Protein AF-A0A9P1FG32-F1 (afdb_monomer)

Mean predicted aligned error: 15.2 Å

InterPro domains:
  IPR036034 PDZ superfamily [SSF50156] (204-280)

Structure (mmCIF, N/CA/C/O backbone):
data_AF-A0A9P1FG32-F1
#
_entry.id   AF-A0A9P1FG32-F1
#
loop_
_atom_site.group_PDB
_atom_site.id
_atom_site.type_symbol
_atom_site.label_atom_id
_atom_site.label_alt_id
_atom_site.label_comp_id
_atom_site.label_asym_id
_atom_site.label_entity_id
_atom_site.label_seq_id
_atom_site.pdbx_PDB_ins_code
_atom_site.Cartn_x
_atom_site.Cartn_y
_atom_site.Cartn_z
_atom_site.occupancy
_atom_site.B_iso_or_equiv
_atom_site.auth_seq_id
_atom_site.auth_comp_id
_atom_site.auth_asym_id
_atom_site.auth_atom_id
_atom_site.pdbx_PDB_model_num
ATOM 1 N N . MET A 1 1 ? 32.277 14.004 23.411 1.00 94.31 1 MET A N 1
ATOM 2 C CA . MET A 1 1 ? 32.819 12.675 23.801 1.00 94.31 1 MET A CA 1
ATOM 3 C C . MET A 1 1 ? 32.500 12.204 25.222 1.00 94.31 1 MET A C 1
ATOM 5 O O . MET A 1 1 ? 31.904 11.147 25.342 1.00 94.31 1 MET A O 1
ATOM 9 N N . ALA A 1 2 ? 32.803 12.939 26.303 1.00 96.44 2 ALA A N 1
ATOM 10 C CA . ALA A 1 2 ? 32.542 12.445 27.675 1.00 96.44 2 ALA A CA 1
ATOM 11 C C . ALA A 1 2 ? 31.076 12.024 27.936 1.00 96.44 2 ALA A C 1
ATOM 13 O O . ALA A 1 2 ? 30.822 11.029 28.610 1.00 96.44 2 ALA A O 1
ATOM 14 N N . GLN A 1 3 ? 30.117 12.753 27.354 1.00 95.69 3 GLN A N 1
ATOM 15 C CA . GLN A 1 3 ? 28.694 12.410 27.406 1.00 95.69 3 GLN A CA 1
ATOM 16 C C . GLN A 1 3 ? 28.373 11.086 26.693 1.00 95.69 3 GLN A C 1
ATOM 18 O O . GLN A 1 3 ? 27.573 10.312 27.210 1.00 95.69 3 GLN A O 1
ATOM 23 N N . LEU A 1 4 ? 29.025 10.796 25.559 1.00 96.69 4 LEU A N 1
ATOM 24 C CA . LEU A 1 4 ? 28.872 9.526 24.843 1.00 96.69 4 LEU A CA 1
ATOM 25 C C . LEU A 1 4 ? 29.312 8.356 25.716 1.00 96.69 4 LEU A C 1
ATOM 27 O O . LEU A 1 4 ? 28.571 7.393 25.869 1.00 96.69 4 LEU A O 1
ATOM 31 N N . TYR A 1 5 ? 30.486 8.456 26.336 1.00 97.50 5 TYR A N 1
ATOM 32 C CA . TYR A 1 5 ? 31.033 7.361 27.139 1.00 97.50 5 TYR A CA 1
ATOM 33 C C . TYR A 1 5 ? 30.214 7.121 28.405 1.00 97.50 5 TYR A C 1
ATOM 35 O O . TYR A 1 5 ? 29.914 5.973 28.726 1.00 97.50 5 TYR A O 1
ATOM 43 N N . ALA A 1 6 ? 29.764 8.192 29.066 1.00 97.25 6 ALA A N 1
ATOM 44 C CA . ALA A 1 6 ? 28.842 8.082 30.192 1.00 97.25 6 ALA A CA 1
ATOM 45 C C . ALA A 1 6 ? 27.520 7.405 29.783 1.00 97.25 6 ALA A C 1
ATOM 47 O O . ALA A 1 6 ? 27.010 6.549 30.504 1.00 97.25 6 ALA A O 1
ATOM 48 N N . ALA A 1 7 ? 26.986 7.744 28.606 1.00 96.75 7 ALA A N 1
ATOM 49 C CA . ALA A 1 7 ? 25.777 7.121 28.079 1.00 96.75 7 ALA A CA 1
ATOM 50 C C . ALA A 1 7 ? 25.991 5.647 27.695 1.00 96.75 7 ALA A C 1
ATOM 52 O O . ALA A 1 7 ? 25.128 4.816 27.975 1.00 96.75 7 ALA A O 1
ATOM 53 N N . MET A 1 8 ? 27.144 5.295 27.117 1.00 98.00 8 MET A N 1
ATOM 54 C CA . MET A 1 8 ? 27.514 3.905 26.831 1.00 98.00 8 MET A CA 1
ATOM 55 C C . MET A 1 8 ? 27.630 3.083 28.111 1.00 98.00 8 MET A C 1
ATOM 57 O O . MET A 1 8 ? 27.093 1.980 28.179 1.00 98.00 8 MET A O 1
ATOM 61 N N . GLU A 1 9 ? 28.262 3.618 29.152 1.00 97.44 9 GLU A N 1
ATOM 62 C CA . GLU A 1 9 ? 28.346 2.953 30.451 1.00 97.44 9 GLU A CA 1
ATOM 63 C C . GLU A 1 9 ? 26.951 2.735 31.057 1.00 97.44 9 GLU A C 1
ATOM 65 O O . GLU A 1 9 ? 26.602 1.609 31.424 1.00 97.44 9 GLU A O 1
ATOM 70 N N . ALA A 1 10 ? 26.106 3.772 31.061 1.00 96.38 10 ALA A N 1
ATOM 71 C CA . ALA A 1 10 ? 24.727 3.685 31.537 1.00 96.38 10 ALA A CA 1
ATOM 72 C C . ALA A 1 10 ? 23.873 2.688 30.727 1.00 96.38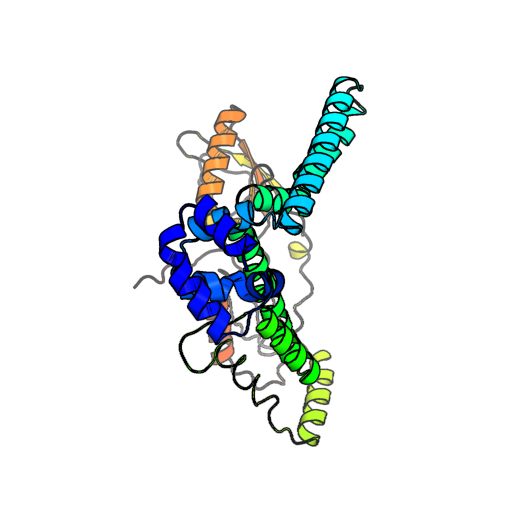 10 ALA A C 1
ATOM 74 O O . ALA A 1 10 ? 23.009 2.006 31.282 1.00 96.38 10 ALA A O 1
ATOM 75 N N . ALA A 1 11 ? 24.147 2.543 29.428 1.00 96.31 11 ALA A N 1
ATOM 76 C CA . ALA A 1 11 ? 23.506 1.572 28.543 1.00 96.31 11 ALA A CA 1
ATOM 77 C C . ALA A 1 11 ? 24.081 0.144 28.658 1.00 96.31 11 ALA A C 1
ATOM 79 O O . ALA A 1 11 ? 23.644 -0.744 27.921 1.00 96.31 11 ALA A O 1
ATOM 80 N N . GLN A 1 12 ? 25.013 -0.104 29.592 1.00 97.75 12 GLN A N 1
ATOM 81 C CA . GLN A 1 12 ? 25.724 -1.379 29.776 1.00 97.75 12 GLN A CA 1
ATOM 82 C C . GLN A 1 12 ? 26.595 -1.770 28.568 1.00 97.75 12 GLN A C 1
ATOM 84 O O . GLN A 1 12 ? 26.702 -2.943 28.217 1.00 97.75 12 GLN A O 1
ATOM 89 N N . LEU A 1 13 ? 27.215 -0.777 27.928 1.00 98.00 13 LEU A N 1
ATOM 90 C CA . LEU A 1 13 ? 28.119 -0.902 26.777 1.00 98.00 13 LEU A CA 1
ATOM 91 C C . LEU A 1 13 ? 29.547 -0.442 27.118 1.00 98.00 13 LEU A C 1
ATOM 93 O O . LEU A 1 13 ? 30.312 -0.085 26.226 1.00 98.00 13 LEU A O 1
ATOM 97 N N . ALA A 1 14 ? 29.915 -0.443 28.404 1.00 97.88 14 ALA A N 1
ATOM 98 C CA . ALA A 1 14 ? 31.218 0.032 28.879 1.00 97.88 14 ALA A CA 1
ATOM 99 C C . ALA A 1 14 ? 32.405 -0.686 28.204 1.00 97.88 14 ALA A C 1
ATOM 101 O O . ALA A 1 14 ? 33.434 -0.074 27.940 1.00 97.88 14 ALA A O 1
ATOM 102 N N . GLU A 1 15 ? 32.248 -1.970 27.871 1.00 97.69 15 GLU A N 1
ATOM 103 C CA . GLU A 1 15 ? 33.285 -2.772 27.205 1.00 97.69 15 GLU A CA 1
ATOM 104 C C . GLU A 1 15 ? 33.561 -2.330 25.758 1.00 97.69 15 GLU A C 1
ATOM 106 O O . GLU A 1 15 ? 34.631 -2.614 25.226 1.00 97.69 15 GLU A O 1
ATOM 111 N N . LEU A 1 16 ? 32.624 -1.612 25.128 1.00 98.12 16 LEU A N 1
ATOM 112 C CA . LEU A 1 16 ? 32.743 -1.126 23.750 1.00 98.12 16 LEU A CA 1
ATOM 113 C C . LEU A 1 16 ? 33.304 0.299 23.664 1.00 98.12 16 LEU A C 1
ATOM 115 O O . LEU A 1 16 ? 33.513 0.797 22.562 1.00 98.12 16 LEU A O 1
ATOM 119 N N . VAL A 1 17 ? 33.567 0.960 24.797 1.00 98.19 17 VAL A N 1
ATOM 120 C CA . VAL A 1 17 ? 34.113 2.328 24.823 1.00 98.19 17 VAL A CA 1
ATOM 121 C C . VAL A 1 17 ? 35.443 2.452 24.060 1.00 98.19 17 VAL A C 1
ATOM 123 O O . VAL A 1 17 ? 35.561 3.402 23.292 1.00 98.19 17 VAL A O 1
ATOM 126 N N . PRO A 1 18 ? 36.407 1.508 24.149 1.00 98.06 18 PRO A N 1
ATOM 127 C CA . PRO A 1 18 ? 37.640 1.603 23.361 1.00 98.06 18 PRO A CA 1
ATOM 128 C C . PRO A 1 18 ? 37.400 1.557 21.844 1.00 98.06 18 PRO A C 1
ATOM 130 O O . PRO A 1 18 ? 38.053 2.274 21.096 1.00 98.06 18 PRO A O 1
ATOM 133 N N . LEU A 1 19 ? 36.432 0.750 21.391 1.00 97.81 19 LEU A N 1
ATOM 134 C CA . LEU A 1 19 ? 36.049 0.677 19.975 1.00 97.81 19 LEU A CA 1
ATOM 135 C C . LEU A 1 19 ? 35.319 1.949 19.528 1.00 97.81 19 LEU A C 1
ATOM 137 O O . LEU A 1 19 ? 35.515 2.415 18.411 1.00 97.81 19 LEU A O 1
ATOM 141 N N . ALA A 1 20 ? 34.497 2.532 20.407 1.00 97.81 20 ALA A N 1
ATOM 142 C CA . ALA A 1 20 ? 33.873 3.828 20.161 1.00 97.81 20 ALA A CA 1
ATOM 143 C C . ALA A 1 20 ? 34.919 4.937 20.001 1.00 97.81 20 ALA A C 1
ATOM 145 O O . ALA A 1 20 ? 34.799 5.757 19.097 1.00 97.81 20 ALA A O 1
ATOM 146 N N . GLU A 1 21 ? 35.937 4.958 20.866 1.00 98.00 21 GLU A N 1
ATOM 147 C CA . GLU A 1 21 ? 37.058 5.902 20.802 1.00 98.00 21 GLU A CA 1
ATOM 148 C C . GLU A 1 21 ? 37.826 5.782 19.485 1.00 98.00 21 GLU A C 1
ATOM 150 O O . GLU A 1 21 ? 38.054 6.793 18.820 1.00 98.00 21 GLU A O 1
ATOM 155 N N . GLU A 1 22 ? 38.177 4.554 19.094 1.00 97.81 22 GLU A N 1
ATOM 156 C CA . GLU A 1 22 ? 38.860 4.266 17.832 1.00 97.81 22 GLU A CA 1
ATOM 157 C C . GLU A 1 22 ? 38.034 4.749 16.636 1.00 97.81 22 GLU A C 1
ATOM 159 O O . GLU A 1 22 ? 38.533 5.519 15.817 1.00 97.81 22 GLU A O 1
ATOM 164 N N . TRP A 1 23 ? 36.742 4.412 16.591 1.00 97.94 23 TRP A N 1
ATOM 165 C CA . TRP A 1 23 ? 35.846 4.867 15.528 1.00 97.94 23 TRP A CA 1
ATOM 166 C C . TRP A 1 23 ? 35.756 6.398 15.460 1.00 97.94 23 TRP A C 1
ATOM 168 O O . TRP A 1 23 ? 35.843 6.976 14.378 1.00 97.94 23 TRP A O 1
ATOM 178 N N . CYS A 1 24 ? 35.630 7.077 16.607 1.00 97.81 24 CYS A N 1
ATOM 179 C CA . CYS A 1 24 ? 35.545 8.541 16.639 1.00 97.81 24 CYS A CA 1
ATOM 180 C C . CYS A 1 24 ? 36.841 9.183 16.136 1.00 97.81 24 CYS A C 1
ATOM 182 O O . CYS A 1 24 ? 36.798 10.175 15.412 1.00 97.81 24 CYS A O 1
ATOM 184 N N . GLN A 1 25 ? 37.992 8.591 16.458 1.00 97.56 25 GLN A N 1
ATOM 185 C CA . GLN A 1 25 ? 39.281 9.044 15.950 1.00 97.56 25 GLN A CA 1
ATOM 186 C C . GLN A 1 25 ? 39.417 8.821 14.436 1.00 97.56 25 GLN A C 1
ATOM 188 O O . GLN A 1 25 ? 39.929 9.697 13.739 1.00 97.56 25 GLN A O 1
ATOM 193 N N . GLU A 1 26 ? 38.962 7.677 13.922 1.00 97.12 26 GLU A N 1
ATOM 194 C CA . GLU A 1 26 ? 39.018 7.350 12.493 1.00 97.12 26 GLU A CA 1
ATOM 195 C C . GLU A 1 26 ? 38.107 8.240 11.644 1.00 97.12 26 GLU A C 1
ATOM 197 O O . GLU A 1 26 ? 38.520 8.701 10.580 1.00 97.12 26 GLU A O 1
ATOM 202 N N . GLN A 1 27 ? 36.886 8.504 12.116 1.00 97.00 27 GLN A N 1
ATOM 203 C CA . GLN A 1 27 ? 35.926 9.363 11.417 1.00 97.00 27 GLN A CA 1
ATOM 204 C C . GLN A 1 27 ? 36.165 10.860 11.662 1.00 97.00 27 GLN A C 1
ATOM 206 O O . GLN A 1 27 ? 35.566 11.694 10.987 1.00 97.00 27 GLN A O 1
ATOM 211 N N . GLY A 1 28 ? 37.042 11.216 12.608 1.00 96.50 28 GLY A N 1
ATOM 212 C CA . GLY A 1 28 ? 37.272 12.604 13.009 1.00 96.50 28 GLY A CA 1
ATOM 213 C C . GLY A 1 28 ? 36.082 13.228 13.746 1.00 96.50 28 GLY A C 1
ATOM 214 O O . GLY A 1 28 ? 35.892 14.436 13.653 1.00 96.50 28 GLY A O 1
ATOM 215 N N . ALA A 1 29 ? 35.286 12.416 14.448 1.00 96.69 29 ALA A N 1
ATOM 216 C CA . ALA A 1 29 ? 34.169 12.875 15.265 1.00 96.69 29 ALA A CA 1
ATOM 217 C C . ALA A 1 29 ? 34.685 13.361 16.631 1.00 96.69 29 ALA A C 1
ATOM 219 O O . ALA A 1 29 ? 35.095 12.572 17.488 1.00 96.69 29 ALA A O 1
ATOM 220 N N . GLU A 1 30 ? 34.674 14.673 16.840 1.00 96.88 30 GLU A N 1
ATOM 221 C CA . GLU A 1 30 ? 35.094 15.329 18.081 1.00 96.88 30 GLU A CA 1
ATOM 222 C C . GLU A 1 30 ? 33.891 15.672 18.983 1.00 96.88 30 GLU A C 1
ATOM 224 O O . GLU A 1 30 ? 34.012 15.749 20.217 1.00 96.88 30 GLU A O 1
ATOM 229 N N . LEU A 1 31 ? 32.711 15.855 18.382 1.00 96.19 31 LEU A N 1
ATOM 230 C CA . LEU A 1 31 ? 31.470 16.270 19.034 1.00 96.19 31 LEU A CA 1
ATOM 231 C C . LEU A 1 31 ? 30.449 15.124 19.112 1.00 96.19 31 LEU A C 1
ATOM 233 O O . LEU A 1 31 ? 30.464 14.189 18.318 1.00 96.19 31 LEU A O 1
ATOM 237 N N . LEU A 1 32 ? 29.547 15.176 20.102 1.00 94.56 32 LEU A N 1
ATOM 238 C CA . LEU A 1 32 ? 28.507 14.145 20.245 1.00 94.56 32 LEU A CA 1
ATOM 239 C C . LEU A 1 32 ? 27.533 14.196 19.063 1.00 94.56 32 LEU A C 1
ATOM 241 O O . LEU A 1 32 ? 27.081 13.162 18.592 1.00 94.56 32 LEU A O 1
ATOM 245 N N . GLU A 1 33 ? 27.233 15.400 18.599 1.00 91.38 33 GLU A N 1
ATOM 246 C CA . GLU A 1 33 ? 26.360 15.685 17.471 1.00 91.38 33 GLU A CA 1
ATOM 247 C C . GLU A 1 33 ? 26.857 14.990 16.198 1.00 91.38 33 GLU A C 1
ATOM 249 O O . GLU A 1 33 ? 26.064 14.369 15.503 1.00 91.38 33 GLU A O 1
ATOM 254 N N . GLU A 1 34 ? 28.170 14.987 15.959 1.00 93.12 34 GLU A N 1
ATOM 255 C CA . GLU A 1 34 ? 28.788 14.292 14.822 1.00 93.12 34 GLU A CA 1
ATOM 256 C C . GLU A 1 34 ? 28.607 12.772 14.938 1.00 93.12 34 GLU A C 1
ATOM 258 O O . GLU A 1 34 ? 28.257 12.105 13.970 1.00 93.12 34 GLU A O 1
ATOM 263 N N . VAL A 1 35 ? 28.757 12.205 16.140 1.00 95.94 35 VAL A N 1
ATOM 264 C CA . VAL A 1 35 ? 28.484 10.773 16.367 1.00 95.94 35 VAL A CA 1
ATOM 265 C C . VAL A 1 35 ? 27.004 10.449 16.147 1.00 95.94 35 VAL A C 1
ATOM 267 O O . VAL A 1 35 ? 26.677 9.398 15.602 1.00 95.94 35 VAL A O 1
ATOM 270 N N . LEU A 1 36 ? 26.100 11.346 16.549 1.00 92.88 36 LEU A N 1
ATOM 271 C CA . LEU A 1 36 ? 24.659 11.175 16.364 1.00 92.88 36 LEU A CA 1
ATOM 272 C C . LEU A 1 36 ? 24.237 11.268 14.893 1.00 92.88 36 LEU A C 1
ATOM 274 O O . LEU A 1 36 ? 23.355 10.517 14.478 1.00 92.88 36 LEU A O 1
ATOM 278 N N . GLU A 1 37 ? 24.877 12.130 14.101 1.00 87.00 37 GLU A N 1
ATOM 279 C CA . GLU A 1 37 ? 24.660 12.218 12.649 1.00 87.00 37 GLU A CA 1
ATOM 280 C C . GLU A 1 37 ? 24.996 10.900 11.936 1.00 87.00 37 GLU A C 1
ATOM 282 O O . GLU A 1 37 ? 24.306 10.512 10.993 1.00 87.00 37 GLU A O 1
ATOM 287 N N . PHE A 1 38 ? 25.994 10.169 12.435 1.00 92.56 38 PHE A N 1
ATOM 288 C CA . PHE A 1 38 ? 26.441 8.882 11.896 1.00 92.56 38 PHE A CA 1
ATOM 289 C C . PHE A 1 38 ? 26.123 7.705 12.831 1.00 92.56 38 PHE A C 1
ATOM 291 O O . PHE A 1 38 ? 26.822 6.691 12.835 1.00 92.56 38 PHE A O 1
ATOM 298 N N . MET A 1 39 ? 25.051 7.811 13.627 1.00 93.81 39 MET A N 1
ATOM 299 C CA . MET A 1 39 ? 24.740 6.834 14.677 1.00 93.81 39 MET A CA 1
ATOM 300 C C . MET A 1 39 ? 24.543 5.408 14.139 1.00 93.81 39 MET A C 1
ATOM 302 O O . MET A 1 39 ? 24.861 4.439 14.828 1.00 93.81 39 MET A O 1
ATOM 306 N N . GLU A 1 40 ? 24.015 5.263 12.922 1.00 89.00 40 GLU A N 1
ATOM 307 C CA . GLU A 1 40 ? 23.833 3.956 12.282 1.00 89.00 40 GLU A CA 1
ATOM 308 C C . GLU A 1 40 ? 25.171 3.302 11.912 1.00 89.00 40 GLU A C 1
ATOM 310 O O . GLU A 1 40 ? 25.396 2.133 12.233 1.00 89.00 40 GLU A O 1
ATOM 315 N N . ASP A 1 41 ? 26.091 4.067 11.321 1.00 92.69 41 ASP A N 1
ATOM 316 C CA . ASP A 1 41 ? 27.430 3.587 10.966 1.00 92.69 41 ASP A CA 1
ATOM 317 C C . ASP A 1 41 ? 28.251 3.279 12.223 1.00 92.69 41 ASP A C 1
ATOM 319 O O . ASP A 1 41 ? 28.906 2.236 12.305 1.00 92.69 41 ASP A O 1
ATOM 323 N N . PHE A 1 42 ? 28.142 4.135 13.243 1.00 96.69 42 PHE A N 1
ATOM 324 C CA . PHE A 1 42 ? 28.712 3.905 14.566 1.00 96.69 42 PHE A CA 1
ATOM 325 C C . PHE A 1 42 ? 28.177 2.602 15.180 1.00 96.69 42 PHE A C 1
ATOM 327 O O . PHE A 1 42 ? 28.949 1.721 15.559 1.00 96.69 42 PHE A O 1
ATOM 334 N N . ALA A 1 43 ? 26.853 2.425 15.228 1.00 96.00 43 ALA A N 1
ATOM 335 C CA . ALA A 1 43 ? 26.232 1.226 15.787 1.00 96.00 43 ALA A CA 1
ATOM 336 C C . ALA A 1 43 ? 26.641 -0.046 15.032 1.00 96.00 43 ALA A C 1
ATOM 338 O O . ALA A 1 43 ? 26.959 -1.055 15.665 1.00 96.00 43 ALA A O 1
ATOM 339 N N . SER A 1 44 ? 26.676 0.008 13.698 1.00 93.94 44 SER A N 1
ATOM 340 C CA . SER A 1 44 ? 27.100 -1.109 12.854 1.00 93.94 44 SER A CA 1
ATOM 341 C C . SER A 1 44 ? 28.575 -1.458 13.071 1.00 93.94 44 SER A C 1
ATOM 343 O O . SER A 1 44 ? 28.905 -2.637 13.202 1.00 93.94 44 SER A O 1
ATOM 345 N N . SER A 1 45 ? 29.462 -0.461 13.155 1.00 96.69 45 SER A N 1
ATOM 346 C CA . SER A 1 45 ? 30.898 -0.677 13.377 1.00 96.6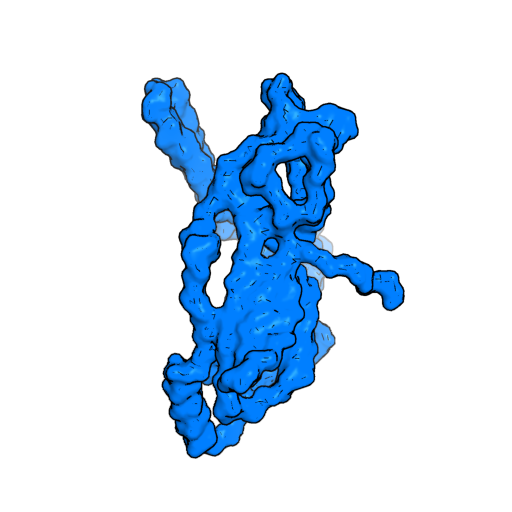9 45 SER A CA 1
ATOM 347 C C . SER A 1 45 ? 31.190 -1.307 14.738 1.00 96.69 45 SER A C 1
ATOM 349 O O . SER A 1 45 ? 32.103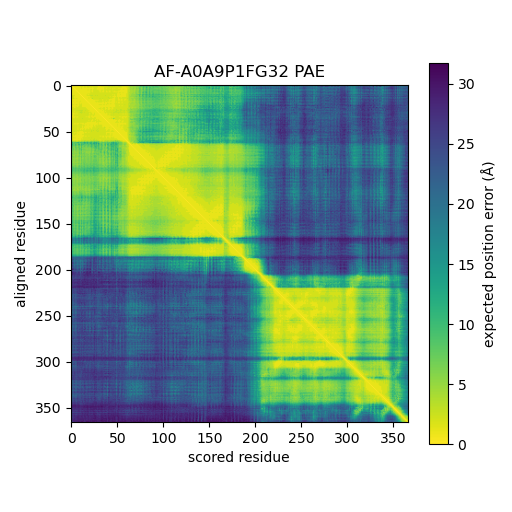 -2.120 14.867 1.00 96.69 45 SER A O 1
ATOM 351 N N . LEU A 1 46 ? 30.402 -0.957 15.754 1.00 97.38 46 LEU A N 1
ATOM 352 C CA . LEU A 1 46 ? 30.519 -1.517 17.100 1.00 97.38 46 LEU A CA 1
ATOM 353 C C . LEU A 1 46 ? 29.785 -2.862 17.257 1.00 97.38 46 LEU A C 1
ATOM 355 O O . LEU A 1 46 ? 29.868 -3.482 18.318 1.00 97.38 46 LEU A O 1
ATOM 359 N N . GLY A 1 47 ? 29.051 -3.318 16.234 1.00 96.31 47 GLY A N 1
ATOM 360 C CA . GLY A 1 47 ? 28.242 -4.536 16.298 1.00 96.31 47 GLY A CA 1
ATOM 361 C C . GLY A 1 47 ? 27.074 -4.440 17.285 1.00 96.31 47 GLY A C 1
ATOM 362 O O . GLY A 1 47 ? 26.680 -5.450 17.873 1.00 96.31 47 GLY A O 1
ATOM 363 N N . LEU A 1 48 ? 26.532 -3.236 17.503 1.00 95.50 48 LEU A N 1
ATOM 364 C CA . LEU A 1 48 ? 25.405 -3.028 18.408 1.00 95.50 48 LEU A CA 1
ATOM 365 C C . LEU A 1 48 ? 24.142 -3.692 17.852 1.00 95.50 48 LEU A C 1
ATOM 367 O O . LEU A 1 48 ? 23.770 -3.509 16.694 1.00 95.50 48 LEU A O 1
ATOM 371 N N . THR A 1 49 ? 23.419 -4.411 18.708 1.00 93.25 49 THR A N 1
ATOM 372 C CA . THR A 1 49 ? 22.057 -4.845 18.381 1.00 93.25 49 THR A CA 1
ATOM 373 C C . THR A 1 49 ? 21.091 -3.658 18.429 1.00 93.25 49 THR A C 1
ATOM 375 O O . THR A 1 49 ? 21.352 -2.654 19.099 1.00 93.25 49 THR A O 1
ATOM 378 N N . VAL A 1 50 ? 19.921 -3.792 17.792 1.00 84.62 50 VAL A N 1
ATOM 379 C CA . VAL A 1 50 ? 18.856 -2.766 17.805 1.00 84.62 50 VAL A CA 1
ATOM 380 C C . VAL A 1 50 ? 18.533 -2.317 19.238 1.00 84.62 50 VAL A C 1
ATOM 382 O O . VAL A 1 50 ? 18.541 -1.127 19.539 1.00 84.62 50 VAL A O 1
ATOM 385 N N . SER A 1 51 ? 18.387 -3.279 20.156 1.00 85.62 51 SER A N 1
ATOM 386 C CA . SER A 1 51 ? 18.119 -3.019 21.578 1.00 85.62 51 SER A CA 1
ATOM 387 C C . SER A 1 51 ? 19.243 -2.271 22.313 1.00 85.62 51 SER A C 1
ATOM 389 O O . SER A 1 51 ? 18.990 -1.523 23.256 1.00 85.62 51 SER A O 1
ATOM 391 N N . GLN A 1 52 ? 20.506 -2.463 21.924 1.00 94.88 52 GLN A N 1
ATOM 392 C CA . GLN A 1 52 ? 21.639 -1.740 22.512 1.00 94.88 52 GLN A CA 1
ATOM 393 C C . GLN A 1 52 ? 21.692 -0.298 22.008 1.00 94.88 52 GLN A C 1
ATOM 395 O O . GLN A 1 52 ? 21.877 0.616 22.810 1.00 94.88 52 GLN A O 1
ATOM 400 N N . ARG A 1 53 ? 21.462 -0.099 20.706 1.00 93.94 53 ARG A N 1
ATOM 401 C CA . ARG A 1 53 ? 21.376 1.221 20.076 1.00 93.94 53 ARG A CA 1
ATOM 402 C C . ARG A 1 53 ? 20.257 2.068 20.685 1.00 93.94 53 ARG A C 1
ATOM 404 O O . ARG A 1 53 ? 20.495 3.216 21.043 1.00 93.94 53 ARG A O 1
ATOM 411 N N . GLU A 1 54 ? 19.068 1.497 20.868 1.00 86.12 54 GLU A N 1
ATOM 412 C CA . GLU A 1 54 ? 17.931 2.191 21.492 1.00 86.12 54 GLU A CA 1
ATOM 413 C C . GLU A 1 54 ? 18.227 2.620 22.931 1.00 86.12 54 GLU A C 1
ATOM 415 O O . GLU A 1 54 ? 17.971 3.766 23.300 1.00 86.12 54 GLU A O 1
ATOM 420 N N . ARG A 1 55 ? 18.826 1.731 23.737 1.00 92.81 55 ARG A N 1
ATOM 421 C CA . ARG A 1 55 ? 19.242 2.078 25.104 1.00 92.81 55 ARG A CA 1
ATOM 422 C C . ARG A 1 55 ? 20.269 3.206 25.110 1.00 92.81 55 ARG A C 1
ATOM 424 O O . ARG A 1 55 ? 20.160 4.100 25.941 1.00 92.81 55 ARG A O 1
ATOM 431 N N . LEU A 1 56 ? 21.235 3.187 24.193 1.00 95.00 56 LEU A N 1
ATOM 432 C CA . LEU A 1 56 ? 22.242 4.240 24.083 1.00 95.00 56 LEU A CA 1
ATOM 433 C C . LEU A 1 56 ? 21.618 5.591 23.704 1.00 95.00 56 LEU A C 1
ATOM 435 O O . LEU A 1 56 ? 21.868 6.580 24.387 1.00 95.00 56 LEU A O 1
ATOM 439 N N . LEU A 1 57 ? 20.751 5.630 22.689 1.00 91.62 57 LEU A N 1
ATOM 440 C CA . LEU A 1 57 ? 20.031 6.848 22.292 1.00 91.62 57 LEU A CA 1
ATOM 441 C C . LEU A 1 57 ? 19.176 7.412 23.433 1.00 91.62 57 LEU A C 1
ATOM 443 O O . LEU A 1 57 ? 19.182 8.619 23.679 1.00 91.62 57 LEU A O 1
ATOM 447 N N . GLN A 1 58 ? 18.516 6.531 24.191 1.00 90.06 58 GLN A N 1
ATOM 448 C CA . GLN A 1 58 ? 17.762 6.919 25.378 1.00 90.06 58 GLN A CA 1
ATOM 449 C C . GLN A 1 58 ? 18.658 7.570 26.445 1.00 90.06 58 GLN A C 1
ATOM 451 O O . GLN A 1 58 ? 18.260 8.567 27.044 1.00 90.06 58 GLN A O 1
ATOM 456 N N . GLN A 1 59 ? 19.867 7.044 26.679 1.00 95.19 59 GLN A N 1
ATOM 457 C CA . GLN A 1 59 ? 20.824 7.640 27.624 1.00 95.19 59 GLN A CA 1
ATOM 458 C C . GLN A 1 59 ? 21.420 8.960 27.122 1.00 95.19 59 GLN A C 1
ATOM 460 O O . GLN A 1 59 ? 21.770 9.823 27.924 1.00 95.19 59 GLN A O 1
ATOM 465 N N . LEU A 1 60 ? 21.511 9.139 25.804 1.00 93.31 60 LEU A N 1
ATOM 466 C CA . LEU A 1 60 ? 21.986 10.377 25.190 1.00 93.31 60 LEU A CA 1
ATOM 467 C C . LEU A 1 60 ? 20.945 11.502 25.221 1.00 93.31 60 LEU A C 1
ATOM 469 O O . LEU A 1 60 ? 21.286 12.641 24.909 1.00 93.31 60 LEU A O 1
ATOM 473 N N . GLY A 1 61 ? 19.702 11.212 25.622 1.00 88.19 61 GLY A N 1
ATOM 474 C CA . GLY A 1 61 ? 18.618 12.195 25.637 1.00 88.19 61 GLY A CA 1
ATOM 475 C C . GLY A 1 61 ? 18.228 12.661 24.235 1.00 88.19 61 GLY A C 1
ATOM 476 O O . GLY A 1 61 ? 17.625 13.720 24.085 1.00 88.19 61 GLY A O 1
ATOM 477 N N . VAL A 1 62 ? 18.583 11.880 23.212 1.00 85.06 62 VAL A N 1
ATOM 478 C CA . VAL A 1 62 ? 18.149 12.115 21.839 1.00 85.06 62 VAL A CA 1
ATOM 479 C C . VAL A 1 62 ? 16.739 11.570 21.750 1.00 85.06 62 VAL A C 1
ATOM 481 O O . VAL A 1 62 ? 16.507 10.410 21.408 1.00 85.06 62 VAL A O 1
ATOM 484 N N . GLU A 1 63 ? 15.788 12.394 22.177 1.00 79.31 63 GLU A N 1
ATOM 485 C CA . GLU A 1 63 ? 14.389 12.111 21.923 1.00 79.31 63 GLU A CA 1
ATOM 486 C C . GLU A 1 63 ? 14.173 12.218 20.418 1.00 79.31 63 GLU A C 1
ATOM 488 O O . GLU A 1 63 ? 14.399 13.261 19.807 1.00 79.31 63 GLU A O 1
ATOM 493 N N . ASP A 1 64 ? 13.775 11.106 19.813 1.00 84.75 64 ASP A N 1
ATOM 494 C CA . ASP A 1 64 ? 13.353 11.096 18.427 1.00 84.75 64 ASP A CA 1
ATOM 495 C C . ASP A 1 64 ? 12.145 12.029 18.270 1.00 84.75 64 ASP A C 1
ATOM 497 O O . ASP A 1 64 ? 11.048 11.738 18.760 1.00 84.75 64 ASP A O 1
ATOM 501 N N . GLN A 1 65 ? 12.370 13.168 17.616 1.00 86.12 65 GLN A N 1
ATOM 502 C CA . GLN A 1 65 ? 11.349 14.187 17.417 1.00 86.12 65 GLN A CA 1
ATOM 503 C C . GLN A 1 65 ? 10.130 13.611 16.685 1.00 86.12 65 GLN A C 1
ATOM 505 O O . GLN A 1 65 ? 9.004 13.956 17.033 1.00 86.12 65 GLN A O 1
ATOM 510 N N . GLU A 1 66 ? 10.327 12.668 15.755 1.00 90.31 66 GLU A N 1
ATOM 511 C CA . GLU A 1 66 ? 9.228 12.006 15.044 1.00 90.31 66 GLU A CA 1
ATOM 512 C C . GLU A 1 66 ? 8.349 11.197 16.007 1.00 90.31 66 GLU A C 1
ATOM 514 O O . GLU A 1 66 ? 7.119 11.254 15.944 1.00 90.31 66 GLU A O 1
ATOM 519 N N . LEU A 1 67 ? 8.965 10.487 16.958 1.00 90.00 67 LEU A N 1
ATOM 520 C CA . LEU A 1 67 ? 8.246 9.745 17.991 1.00 90.00 67 LEU A CA 1
ATOM 521 C C . LEU A 1 67 ? 7.501 10.673 18.951 1.00 90.00 67 LEU A C 1
ATOM 523 O O . LEU A 1 67 ? 6.391 10.345 19.378 1.00 90.00 67 LEU A O 1
ATOM 527 N N . LEU A 1 68 ? 8.095 11.810 19.321 1.00 91.06 68 LEU A N 1
ATOM 528 C CA . LEU A 1 68 ? 7.424 12.810 20.154 1.00 91.06 68 LEU A CA 1
ATOM 529 C C . LEU A 1 68 ? 6.199 13.383 19.445 1.00 91.06 68 LEU A C 1
ATOM 531 O O . LEU A 1 68 ? 5.116 13.410 20.034 1.00 91.06 68 LEU A O 1
ATOM 535 N N . ASP A 1 69 ? 6.350 13.778 18.185 1.00 93.44 69 ASP A N 1
ATOM 536 C CA . ASP A 1 69 ? 5.268 14.326 17.371 1.00 93.44 69 ASP A CA 1
ATOM 537 C C . ASP A 1 69 ? 4.154 13.283 17.179 1.00 93.44 69 ASP A C 1
ATOM 539 O O . ASP A 1 69 ? 2.972 13.587 17.365 1.00 93.44 69 ASP A O 1
ATOM 543 N N . ALA A 1 70 ? 4.512 12.018 16.924 1.00 94.69 70 ALA A N 1
ATOM 544 C CA . ALA A 1 70 ? 3.558 10.914 16.829 1.00 94.69 70 ALA A CA 1
ATOM 545 C C . ALA A 1 70 ? 2.794 10.689 18.146 1.00 94.69 70 ALA A C 1
ATOM 547 O O . ALA A 1 70 ? 1.570 10.535 18.132 1.00 94.69 70 ALA A O 1
ATOM 548 N N . LYS A 1 71 ? 3.477 10.722 19.301 1.00 94.62 71 LYS A N 1
ATOM 549 C CA . LYS A 1 71 ? 2.829 10.623 20.623 1.00 94.62 71 LYS A CA 1
ATOM 550 C C . LYS A 1 71 ? 1.867 11.780 20.869 1.00 94.62 71 LYS A C 1
ATOM 552 O O . LYS A 1 71 ? 0.757 11.547 21.346 1.00 94.62 71 LYS A O 1
ATOM 557 N N . GLN A 1 72 ? 2.273 13.004 20.536 1.00 96.44 72 GLN A N 1
ATOM 558 C CA . GLN A 1 72 ? 1.424 14.185 20.681 1.00 96.44 72 GLN A CA 1
ATOM 559 C C . GLN A 1 72 ? 0.175 14.079 19.806 1.00 96.44 72 GLN A C 1
ATOM 561 O O . GLN A 1 72 ? -0.927 14.332 20.292 1.00 96.44 72 GLN A O 1
ATOM 566 N N . LEU A 1 73 ? 0.320 13.651 18.550 1.00 97.25 73 LEU A N 1
ATOM 567 C CA . LEU A 1 73 ? -0.807 13.456 17.642 1.00 97.25 73 LEU A CA 1
ATOM 568 C C . LEU A 1 73 ? -1.774 12.379 18.155 1.00 97.25 73 LEU A C 1
ATOM 570 O O . LEU A 1 73 ? -2.984 12.609 18.188 1.00 97.25 73 LEU A O 1
ATOM 574 N N . VAL A 1 74 ? -1.254 11.226 18.592 1.00 97.25 74 VAL A N 1
ATOM 575 C CA . VAL A 1 74 ? -2.067 10.140 19.168 1.00 97.25 74 VAL A CA 1
ATOM 576 C C . VAL A 1 74 ? -2.833 10.636 20.390 1.00 97.25 74 VAL A C 1
ATOM 578 O O . VAL A 1 74 ? -4.043 10.430 20.467 1.00 97.25 74 VAL A O 1
ATOM 581 N N . GLN A 1 75 ? -2.165 11.344 21.304 1.00 97.31 75 GLN A N 1
ATOM 582 C CA . GLN A 1 75 ? -2.803 11.900 22.493 1.00 97.31 75 GLN A CA 1
ATOM 583 C C . GLN A 1 75 ? -3.920 12.889 22.130 1.00 97.31 75 GLN A C 1
ATOM 585 O O . GLN A 1 75 ? -5.036 12.764 22.634 1.00 97.31 75 GLN A O 1
ATOM 590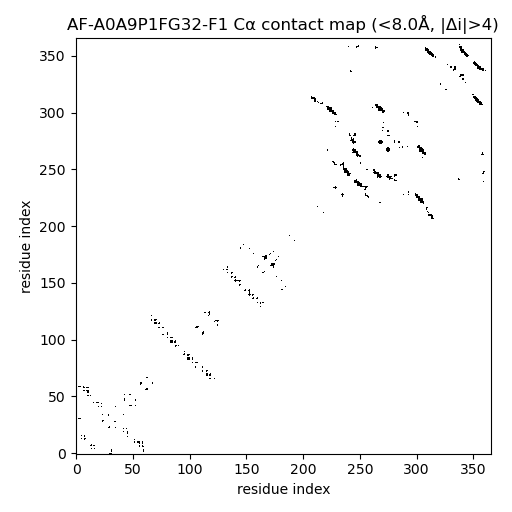 N N . GLN A 1 76 ? -3.649 13.848 21.240 1.00 97.94 76 GLN A N 1
ATOM 591 C CA . GLN A 1 76 ? -4.634 14.851 20.824 1.00 97.94 76 GLN A CA 1
ATOM 592 C C . GLN A 1 76 ? -5.878 14.205 20.201 1.00 97.94 76 GLN A C 1
ATOM 594 O O . GLN A 1 76 ? -7.006 14.581 20.532 1.00 97.94 76 GLN A O 1
ATOM 599 N N . GLN A 1 77 ? -5.694 13.206 19.334 1.00 97.94 77 GLN A N 1
ATOM 600 C CA . GLN A 1 77 ? -6.814 12.507 18.708 1.00 97.94 77 GLN A CA 1
ATOM 601 C C . GLN A 1 77 ? -7.602 11.637 19.691 1.00 97.94 77 GLN A C 1
ATOM 603 O O . GLN A 1 77 ? -8.832 11.622 19.644 1.00 97.94 77 GLN A O 1
ATOM 608 N N . GLU A 1 78 ? -6.933 10.950 20.619 1.00 97.88 78 GLU A N 1
ATOM 609 C CA . GLU A 1 78 ? -7.608 10.162 21.656 1.00 97.88 78 GLU A CA 1
ATOM 610 C C . GLU A 1 78 ? -8.421 11.046 22.608 1.00 97.88 78 GLU A C 1
ATOM 612 O O . GLU A 1 78 ? -9.543 10.688 22.982 1.00 97.88 78 GLU A O 1
ATOM 617 N N . GLU A 1 79 ? -7.914 12.234 22.945 1.00 98.31 79 GLU A N 1
ATOM 618 C CA . GLU A 1 79 ? -8.652 13.240 23.711 1.00 98.31 79 GLU A CA 1
ATOM 619 C C . GLU A 1 79 ? -9.891 13.745 22.948 1.00 98.31 79 GLU A C 1
ATOM 621 O O . GLU A 1 79 ? -10.977 13.862 23.534 1.00 98.31 79 GLU A O 1
ATOM 626 N N . GLU A 1 80 ? -9.781 13.992 21.636 1.00 98.12 80 GLU A N 1
ATOM 627 C CA . GLU A 1 80 ? -10.918 14.390 20.795 1.00 98.12 80 GLU A CA 1
ATOM 628 C C . GLU A 1 80 ? -11.974 13.275 20.699 1.00 98.12 80 GLU A C 1
ATOM 630 O O . GLU A 1 80 ? -13.165 13.525 20.927 1.00 98.12 80 GLU A O 1
ATOM 635 N N . ILE A 1 81 ? -11.554 12.031 20.449 1.00 97.88 81 ILE A N 1
ATOM 636 C CA . ILE A 1 81 ? -12.431 10.852 20.416 1.00 97.88 81 ILE A CA 1
ATOM 637 C C . ILE A 1 81 ? -13.128 10.665 21.769 1.00 97.88 81 ILE A C 1
ATOM 639 O O . ILE A 1 81 ? -14.344 10.439 21.817 1.00 97.88 81 ILE A O 1
ATOM 643 N N . ALA A 1 82 ? -12.405 10.806 22.883 1.00 98.25 82 ALA A N 1
ATOM 644 C CA . ALA A 1 82 ? -12.970 10.702 24.225 1.00 98.25 82 ALA A CA 1
ATOM 645 C C . ALA A 1 82 ? -14.024 11.791 24.482 1.00 98.25 82 ALA A C 1
ATOM 647 O O . ALA A 1 82 ? -15.107 11.503 25.011 1.00 98.25 82 ALA A O 1
ATOM 648 N N . LYS A 1 83 ? -13.752 13.030 24.055 1.00 98.38 83 LYS A N 1
ATOM 649 C CA . LYS A 1 83 ? -14.684 14.159 24.159 1.00 98.38 83 LYS A CA 1
ATOM 650 C C . LYS A 1 83 ? -15.956 13.919 23.345 1.00 98.38 83 LYS A C 1
ATOM 652 O O . LYS A 1 83 ? -17.053 14.029 23.901 1.00 98.38 83 LYS A O 1
ATOM 657 N N . LEU A 1 84 ? -15.833 13.535 22.074 1.00 98.00 84 LEU A N 1
ATOM 658 C CA . LEU A 1 84 ? -16.975 13.229 21.203 1.00 98.00 84 LEU A CA 1
ATOM 659 C C . LEU A 1 84 ? -17.776 12.031 21.718 1.00 98.00 84 LEU A C 1
ATOM 661 O O . LEU A 1 84 ? -19.009 12.034 21.694 1.00 98.00 84 LEU A O 1
ATOM 665 N N . THR A 1 85 ? -17.095 11.020 22.255 1.00 98.06 85 THR A N 1
ATOM 666 C CA . THR A 1 85 ? -17.740 9.858 22.871 1.00 98.06 85 THR A CA 1
ATOM 667 C C . THR A 1 85 ? -18.557 10.277 24.090 1.00 98.06 85 THR A C 1
ATOM 669 O O . THR A 1 85 ? -19.711 9.859 24.232 1.00 98.06 85 THR A O 1
ATOM 672 N N . ALA A 1 86 ? -18.007 11.129 24.958 1.00 98.38 86 ALA A N 1
ATOM 673 C CA . ALA A 1 86 ? -18.718 11.669 26.113 1.00 98.38 86 ALA A CA 1
ATOM 674 C C . ALA A 1 86 ? -19.913 12.549 25.705 1.00 98.38 86 ALA A C 1
ATOM 676 O O . ALA A 1 86 ? -20.970 12.470 26.335 1.00 98.38 86 ALA A O 1
ATOM 677 N N . GLU A 1 87 ? -19.777 13.343 24.641 1.00 98.12 87 GLU A N 1
ATOM 678 C CA . GLU A 1 87 ? -20.867 14.136 24.070 1.00 98.12 87 GLU A CA 1
ATOM 679 C C . GLU A 1 87 ? -21.979 13.232 23.524 1.00 98.12 87 GLU A C 1
ATOM 681 O O . GLU A 1 87 ? -23.135 13.372 23.918 1.00 98.12 87 GLU A O 1
ATOM 686 N N . SER A 1 88 ? -21.637 12.206 22.741 1.00 98.00 88 SER A N 1
ATOM 687 C CA . SER A 1 88 ? -22.600 11.262 22.151 1.00 98.00 88 SER A CA 1
ATOM 688 C C . SER A 1 88 ? -23.473 10.533 23.185 1.00 98.00 88 SER A C 1
ATOM 690 O O . SER A 1 88 ? -24.585 10.102 22.867 1.00 98.00 88 SER A O 1
ATOM 692 N N . LYS A 1 89 ? -22.982 10.394 24.426 1.00 97.88 89 LYS A N 1
ATOM 693 C CA . LYS A 1 89 ? -23.716 9.807 25.559 1.00 97.88 89 LYS A CA 1
ATOM 694 C C . LYS A 1 89 ? -24.748 10.767 26.158 1.00 97.88 89 LYS A C 1
ATOM 696 O O . LYS A 1 89 ? -25.726 10.300 26.735 1.00 97.88 89 LYS A O 1
ATOM 701 N N . LYS A 1 90 ? -24.542 12.082 26.038 1.00 98.06 90 LYS A N 1
ATOM 702 C CA . LYS A 1 90 ? -25.430 13.130 26.574 1.00 98.06 90 LYS A CA 1
ATOM 703 C C . LYS A 1 90 ? -26.482 13.586 25.559 1.00 98.06 90 LYS A C 1
ATOM 705 O O . LYS A 1 90 ? -27.517 14.121 25.948 1.00 98.06 90 LYS A O 1
ATOM 710 N N . THR A 1 91 ? -26.225 13.386 24.270 1.00 97.69 91 THR A N 1
ATOM 711 C CA . THR A 1 91 ? -27.042 13.943 23.189 1.00 97.69 91 THR A CA 1
ATOM 712 C C . THR A 1 91 ? -28.240 13.054 22.814 1.00 97.69 91 THR A C 1
ATOM 714 O O . THR A 1 91 ? -28.237 11.834 22.985 1.00 97.69 91 THR A O 1
ATOM 717 N N . SER A 1 92 ? -29.300 13.669 22.275 1.00 98.00 92 SER A N 1
ATOM 718 C CA . SER A 1 92 ? -30.503 12.978 21.794 1.00 98.00 92 SER A CA 1
ATOM 719 C C . SER A 1 92 ? -30.214 11.975 20.662 1.00 98.00 92 SER A C 1
ATOM 721 O O . SER A 1 92 ? -29.266 12.130 19.889 1.00 98.00 92 SER A O 1
ATOM 723 N N . LYS A 1 93 ? -31.093 10.971 20.490 1.00 96.94 93 LYS A N 1
ATOM 724 C CA . LYS A 1 93 ? -30.959 9.935 19.442 1.00 96.94 93 LYS A CA 1
ATOM 725 C C . LYS A 1 93 ? -30.757 10.512 18.032 1.00 96.94 93 LYS A C 1
ATOM 727 O O . LYS A 1 93 ? -30.007 9.934 17.255 1.00 96.94 93 LYS A O 1
ATOM 732 N N . LYS A 1 94 ? -31.390 11.649 17.712 1.00 97.00 94 LYS A N 1
ATOM 733 C CA . LYS A 1 94 ? -31.306 12.284 16.384 1.00 97.00 94 LYS A CA 1
ATOM 734 C C . LYS A 1 94 ? -29.917 12.871 16.093 1.00 97.00 94 LYS A C 1
ATOM 736 O O . LYS A 1 94 ? -29.490 12.873 14.948 1.00 97.00 94 LYS A O 1
ATOM 741 N N . GLN A 1 95 ? -29.216 13.353 17.117 1.00 97.56 95 GLN A N 1
ATOM 742 C CA . GLN A 1 95 ? -27.902 13.995 16.985 1.00 97.56 95 GLN A CA 1
ATOM 743 C C . GLN A 1 95 ? -26.733 13.037 17.267 1.00 97.56 95 GLN A C 1
ATOM 745 O O . GLN A 1 95 ? -25.593 13.345 16.937 1.00 97.56 95 GLN A O 1
ATOM 750 N N . LYS A 1 96 ? -27.002 11.859 17.844 1.00 97.56 96 LYS A N 1
ATOM 751 C CA . LYS A 1 96 ? -25.978 10.844 18.124 1.00 97.56 96 LYS A CA 1
ATOM 752 C C . LYS A 1 96 ? -25.333 10.276 16.852 1.00 97.56 96 LYS A C 1
ATOM 754 O O . LYS A 1 96 ? -24.141 10.002 16.860 1.00 97.56 96 LYS A O 1
ATOM 759 N N . GLY A 1 97 ? -26.103 10.115 15.771 1.00 97.25 97 GLY A N 1
ATOM 760 C CA . GLY A 1 97 ? -25.618 9.546 14.504 1.00 97.25 97 GLY A CA 1
ATOM 761 C C . GLY A 1 97 ? -24.401 10.286 13.927 1.00 97.25 97 GLY A C 1
ATOM 762 O O . GLY A 1 97 ? -23.360 9.656 13.757 1.00 97.25 97 GLY A O 1
ATOM 763 N N . PRO A 1 98 ? -24.486 11.611 13.701 1.00 98.00 98 PRO A N 1
ATOM 764 C CA . PRO A 1 98 ? -23.351 12.408 13.231 1.00 98.00 98 PRO A CA 1
ATOM 765 C C . PRO A 1 98 ? -22.112 12.347 14.138 1.00 98.00 98 PRO A C 1
ATOM 767 O O . PRO A 1 98 ? -20.998 12.270 13.631 1.00 98.00 98 PRO A O 1
ATOM 770 N N . LEU A 1 99 ? -22.287 12.329 15.467 1.00 97.81 99 LEU A N 1
ATOM 771 C CA . LEU A 1 99 ? -21.165 12.223 16.412 1.00 97.81 99 LEU A CA 1
ATOM 772 C C . LEU A 1 99 ? -20.446 10.872 16.301 1.00 97.81 99 LEU A C 1
ATOM 774 O O . LEU A 1 99 ? -19.222 10.831 16.312 1.00 97.81 99 LEU A O 1
ATOM 778 N N . LEU A 1 100 ? -21.194 9.773 16.160 1.00 97.88 100 LEU A N 1
ATOM 779 C CA . LEU A 1 100 ? -20.608 8.442 15.968 1.00 97.88 100 LEU A CA 1
ATOM 780 C C . LEU A 1 100 ? -19.889 8.313 14.622 1.00 97.88 100 LEU A C 1
ATOM 782 O O . LEU A 1 100 ? -18.843 7.675 14.564 1.00 97.88 100 LEU A O 1
ATOM 786 N N . ALA A 1 101 ? -20.424 8.926 13.561 1.00 97.62 101 ALA A N 1
ATOM 787 C CA . ALA A 1 101 ? -19.734 8.990 12.274 1.00 97.62 101 ALA A CA 1
ATOM 788 C C . ALA A 1 101 ? -18.401 9.738 12.412 1.00 97.62 101 ALA A C 1
ATOM 790 O O . ALA A 1 101 ? -17.372 9.212 12.014 1.00 97.62 101 ALA A O 1
ATOM 791 N N . ARG A 1 102 ? -18.398 10.893 13.093 1.00 98.19 102 ARG A N 1
ATOM 792 C CA . ARG A 1 102 ? -17.173 11.667 13.322 1.00 98.19 102 ARG A CA 1
ATOM 793 C C . ARG A 1 102 ? -16.132 10.920 14.160 1.00 98.19 102 ARG A C 1
ATOM 795 O O . ARG A 1 102 ? -14.952 11.009 13.849 1.00 98.19 102 ARG A O 1
ATOM 802 N N . ILE A 1 103 ? -16.553 10.192 15.199 1.00 98.25 103 ILE A N 1
ATOM 803 C CA . ILE A 1 103 ? -15.653 9.330 15.986 1.00 98.25 103 ILE A CA 1
ATOM 804 C C . ILE A 1 103 ? -15.003 8.287 15.077 1.00 98.25 103 ILE A C 1
ATOM 806 O O . ILE A 1 103 ? -13.786 8.157 15.082 1.00 98.25 103 ILE A O 1
ATOM 810 N N . LYS A 1 104 ? -15.806 7.604 14.253 1.00 98.12 104 LYS A N 1
ATOM 811 C CA . LYS A 1 104 ? -15.300 6.603 13.313 1.00 98.12 104 LYS A CA 1
ATOM 812 C C . LYS A 1 104 ? -14.332 7.212 12.293 1.00 98.12 104 LYS A C 1
ATOM 814 O O . LYS A 1 104 ? -13.318 6.594 11.998 1.00 98.12 104 LYS A O 1
ATOM 819 N N . ASP A 1 105 ? -14.618 8.411 11.786 1.00 97.62 105 ASP A N 1
ATOM 820 C CA . ASP A 1 105 ? -13.734 9.109 10.846 1.00 97.62 105 ASP A CA 1
ATOM 821 C C . ASP A 1 105 ? -12.370 9.436 11.480 1.00 97.62 105 ASP A C 1
ATOM 823 O O . ASP A 1 105 ? -11.346 9.271 10.825 1.00 97.62 105 ASP A O 1
ATOM 827 N N . LEU A 1 106 ? -12.341 9.860 12.753 1.00 97.50 106 LEU A N 1
ATOM 828 C CA . LEU A 1 106 ? -11.094 10.096 13.498 1.00 97.50 106 LEU A CA 1
ATOM 829 C C . LEU A 1 106 ? -10.337 8.787 13.764 1.00 97.50 106 LEU A C 1
ATOM 831 O O . LEU A 1 106 ? -9.145 8.700 13.500 1.00 97.50 106 LEU A O 1
ATOM 835 N N . GLU A 1 107 ? -11.034 7.737 14.208 1.00 97.75 107 GLU A N 1
ATOM 836 C CA . GLU A 1 107 ? -10.437 6.413 14.443 1.00 97.75 107 GLU A CA 1
ATOM 837 C C . GLU A 1 107 ? -9.846 5.790 13.166 1.00 97.75 107 GLU A C 1
ATOM 839 O O . GLU A 1 107 ? -8.909 4.995 13.243 1.00 97.75 107 GLU A O 1
ATOM 844 N N . GLN A 1 108 ? -10.391 6.137 11.997 1.00 97.50 108 GLN A N 1
ATOM 845 C CA . GLN A 1 108 ? -9.946 5.658 10.685 1.00 97.50 108 GLN A CA 1
ATOM 846 C C . GLN A 1 108 ? -9.023 6.645 9.956 1.00 97.50 108 GLN A C 1
ATOM 848 O O . GLN A 1 108 ? -8.621 6.368 8.823 1.00 97.50 108 GLN A O 1
ATOM 853 N N . ALA A 1 109 ? -8.667 7.775 10.575 1.00 97.50 109 ALA A N 1
ATOM 854 C CA . ALA A 1 109 ? -7.784 8.758 9.966 1.00 97.50 109 ALA A CA 1
ATOM 855 C C . ALA A 1 109 ? -6.393 8.135 9.700 1.00 97.50 109 ALA A C 1
ATOM 857 O O . ALA A 1 109 ? -5.771 7.617 10.634 1.00 97.50 109 ALA A O 1
ATOM 858 N N . PRO A 1 110 ? -5.862 8.191 8.461 1.00 96.25 110 PRO A N 1
ATOM 859 C CA . PRO A 1 110 ? -4.577 7.571 8.123 1.00 96.25 110 PRO A CA 1
ATOM 860 C C . PRO A 1 110 ? -3.411 8.050 8.999 1.00 96.25 110 PRO A C 1
ATOM 862 O O . PRO A 1 110 ? -2.580 7.246 9.416 1.00 96.25 110 PRO A O 1
ATOM 865 N N . GLU A 1 111 ? -3.392 9.343 9.329 1.00 96.62 111 GLU A N 1
ATOM 866 C CA . GLU A 1 111 ? -2.373 9.985 10.170 1.00 96.62 111 GLU A CA 1
ATOM 867 C C . GLU A 1 111 ? -2.374 9.425 11.601 1.00 96.62 111 GLU A C 1
ATOM 869 O O . GLU A 1 111 ? -1.317 9.137 12.155 1.00 96.62 111 GLU A O 1
ATOM 874 N N . TYR A 1 112 ? -3.557 9.188 12.177 1.00 97.56 112 TYR A N 1
ATOM 875 C CA . TYR A 1 112 ? -3.699 8.584 13.505 1.00 97.56 112 TYR A CA 1
ATOM 876 C C . TYR A 1 112 ? -3.228 7.139 13.525 1.00 97.56 112 TYR A C 1
ATOM 878 O O . TYR A 1 112 ? -2.511 6.727 14.433 1.00 97.56 112 TYR A O 1
ATOM 886 N N . LEU A 1 113 ? -3.613 6.366 12.507 1.00 97.31 113 LEU A N 1
ATOM 887 C CA . LEU A 1 113 ? -3.228 4.965 12.400 1.00 97.31 113 LEU A CA 1
ATOM 888 C C . LEU A 1 113 ? -1.718 4.809 12.203 1.00 97.31 113 LEU A C 1
ATOM 890 O O . LEU A 1 113 ? -1.130 3.932 12.834 1.00 97.31 113 LEU A O 1
ATOM 894 N N . SER A 1 114 ? -1.089 5.649 11.374 1.00 95.06 114 SER A N 1
ATOM 895 C CA . SER A 1 114 ? 0.372 5.643 11.214 1.00 95.06 114 SER A CA 1
ATOM 896 C C . SER A 1 114 ? 1.075 6.096 12.493 1.00 95.06 114 SER A C 1
ATOM 898 O O . SER A 1 114 ? 1.947 5.382 12.976 1.00 95.06 114 SER A O 1
ATOM 900 N N . ALA A 1 115 ? 0.632 7.181 13.138 1.00 96.56 115 ALA A N 1
ATOM 901 C CA . ALA A 1 115 ? 1.220 7.630 14.402 1.00 96.56 115 ALA A CA 1
ATOM 902 C C . ALA A 1 115 ? 1.081 6.585 15.519 1.00 96.56 115 ALA A C 1
ATOM 904 O O . ALA A 1 115 ? 2.025 6.337 16.262 1.00 96.56 115 ALA A O 1
ATOM 905 N N . LYS A 1 116 ? -0.061 5.897 15.609 1.00 97.56 116 LYS A N 1
ATOM 906 C CA . LYS A 1 116 ? -0.267 4.817 16.581 1.00 97.56 116 LYS A CA 1
ATOM 907 C C . LYS A 1 116 ? 0.663 3.628 16.335 1.00 97.56 116 LYS A C 1
ATOM 909 O O . LYS A 1 116 ? 1.185 3.069 17.297 1.00 97.56 116 LYS A O 1
ATOM 914 N N . ARG A 1 117 ? 0.894 3.259 15.068 1.00 97.06 117 ARG A N 1
ATOM 915 C CA . ARG A 1 117 ? 1.880 2.229 14.691 1.00 97.06 117 ARG A CA 1
ATOM 916 C C . ARG A 1 117 ? 3.299 2.675 15.021 1.00 97.06 117 ARG A C 1
ATOM 918 O O . ARG A 1 117 ? 4.034 1.901 15.619 1.00 97.06 117 ARG A O 1
ATOM 925 N N . PHE A 1 118 ? 3.637 3.929 14.728 1.00 94.75 118 PHE A N 1
ATOM 926 C CA . PHE A 1 118 ? 4.939 4.514 15.038 1.00 94.75 118 PHE A CA 1
ATOM 927 C C . PHE A 1 118 ? 5.223 4.520 16.542 1.00 94.75 118 PHE A C 1
ATOM 929 O O . PHE A 1 118 ? 6.308 4.153 16.968 1.00 94.75 118 PHE A O 1
ATOM 936 N N . VAL A 1 119 ? 4.237 4.872 17.374 1.00 93.81 119 VAL A N 1
ATOM 937 C CA . VAL A 1 119 ? 4.367 4.818 18.841 1.00 93.81 119 VAL A CA 1
ATOM 938 C C . VAL A 1 119 ? 4.544 3.383 19.350 1.00 93.81 119 VAL A C 1
ATOM 940 O O . VAL A 1 119 ? 5.202 3.180 20.370 1.00 93.81 119 VAL A O 1
ATOM 943 N N . GLN A 1 120 ? 3.957 2.396 18.667 1.00 93.19 120 GLN A N 1
ATOM 944 C CA . GLN A 1 120 ? 4.050 0.984 19.038 1.00 93.19 120 GLN A CA 1
ATOM 945 C C . GLN A 1 120 ? 5.397 0.359 18.648 1.00 93.19 120 GLN A C 1
ATOM 947 O O . GLN A 1 120 ? 5.976 -0.366 19.454 1.00 93.19 120 GLN A O 1
ATOM 952 N N . ASP A 1 121 ? 5.867 0.614 17.427 1.00 88.12 121 ASP A N 1
ATOM 953 C CA . ASP A 1 121 ? 7.129 0.109 16.885 1.00 88.12 121 ASP A CA 1
ATOM 954 C C . ASP A 1 121 ? 7.713 1.133 15.887 1.00 88.12 121 ASP A C 1
ATOM 956 O O . ASP A 1 121 ? 7.410 1.085 14.687 1.00 88.12 121 ASP A O 1
ATOM 960 N N . PRO A 1 122 ? 8.532 2.092 16.368 1.00 87.75 122 PRO A N 1
ATOM 961 C CA . PRO A 1 122 ? 9.098 3.139 15.520 1.00 87.75 122 PRO A CA 1
ATOM 962 C C . PRO A 1 122 ? 9.985 2.573 14.409 1.00 87.75 122 PRO A C 1
ATOM 964 O O . PRO A 1 122 ? 10.008 3.102 13.301 1.00 87.75 122 PRO A O 1
ATOM 967 N N . ALA A 1 123 ? 10.722 1.492 14.685 1.00 82.69 123 ALA A N 1
ATOM 968 C CA . ALA A 1 123 ? 11.632 0.893 13.717 1.00 82.69 123 ALA A CA 1
ATOM 969 C C . ALA A 1 123 ? 10.857 0.257 12.556 1.00 82.69 123 ALA A C 1
ATOM 971 O O . ALA A 1 123 ? 11.132 0.573 11.396 1.00 82.69 123 ALA A O 1
ATOM 972 N N . ALA A 1 124 ? 9.852 -0.569 12.862 1.00 86.19 124 ALA A N 1
ATOM 973 C CA . ALA A 1 124 ? 9.034 -1.214 11.839 1.00 86.19 124 ALA A CA 1
ATOM 974 C C . ALA A 1 124 ? 8.189 -0.209 11.040 1.00 86.19 124 ALA A C 1
ATOM 976 O O . ALA A 1 124 ? 8.009 -0.380 9.833 1.00 86.19 124 ALA A O 1
ATOM 977 N N . GLU A 1 125 ? 7.672 0.850 11.674 1.00 93.69 125 GLU A N 1
ATOM 978 C CA . GLU A 1 125 ? 6.911 1.874 10.950 1.00 93.69 125 GLU A CA 1
ATOM 979 C C . GLU A 1 125 ? 7.822 2.734 10.063 1.00 93.69 125 GLU A C 1
ATOM 981 O O . GLU A 1 125 ? 7.442 3.003 8.927 1.00 93.69 125 GLU A O 1
ATOM 986 N N . ARG A 1 126 ? 9.043 3.098 10.493 1.00 89.25 126 ARG A N 1
ATOM 987 C CA . ARG A 1 126 ? 10.014 3.763 9.600 1.00 89.25 126 ARG A CA 1
ATOM 988 C C . ARG A 1 126 ? 10.388 2.883 8.414 1.00 89.25 126 ARG A C 1
ATOM 990 O O . ARG A 1 126 ? 10.461 3.373 7.290 1.00 89.25 126 ARG A O 1
ATOM 997 N N . GLU A 1 127 ? 10.597 1.587 8.637 1.00 88.06 127 GLU A N 1
ATOM 998 C CA . GLU A 1 127 ? 10.859 0.637 7.554 1.00 88.06 127 GLU A CA 1
ATOM 999 C C . GLU A 1 127 ? 9.675 0.558 6.582 1.00 88.06 127 GLU A C 1
ATOM 1001 O O . GLU A 1 127 ? 9.871 0.613 5.368 1.00 88.06 127 GLU A O 1
ATOM 1006 N N . ARG A 1 128 ? 8.439 0.529 7.094 1.00 92.88 128 ARG A N 1
ATOM 1007 C CA . ARG A 1 128 ? 7.222 0.569 6.273 1.00 92.88 128 ARG A CA 1
ATOM 1008 C C . ARG A 1 128 ? 7.095 1.868 5.485 1.00 92.88 128 ARG A C 1
ATOM 1010 O O . ARG A 1 128 ? 6.872 1.817 4.282 1.00 92.88 128 ARG A O 1
ATOM 1017 N N . GLN A 1 129 ? 7.239 3.018 6.138 1.00 92.19 129 GLN A N 1
ATOM 1018 C CA . GLN A 1 129 ? 7.173 4.329 5.487 1.00 92.19 129 GLN A CA 1
ATOM 1019 C C . GLN A 1 129 ? 8.245 4.452 4.406 1.00 92.19 129 GLN A C 1
ATOM 1021 O O . GLN A 1 129 ? 7.971 4.948 3.313 1.00 92.19 129 GLN A O 1
ATOM 1026 N N . ARG A 1 130 ? 9.447 3.935 4.676 1.00 92.00 130 ARG A N 1
ATOM 1027 C CA . ARG A 1 130 ? 10.514 3.834 3.684 1.00 92.00 130 ARG A CA 1
ATOM 1028 C C . ARG A 1 130 ? 10.110 2.922 2.529 1.00 92.00 130 ARG A C 1
ATOM 1030 O O . ARG A 1 130 ? 10.269 3.330 1.387 1.00 92.00 130 ARG A O 1
ATOM 1037 N N . ALA A 1 131 ? 9.556 1.739 2.784 1.00 92.00 131 ALA A N 1
ATOM 1038 C CA . ALA A 1 131 ? 9.095 0.829 1.736 1.00 92.00 131 ALA A CA 1
ATOM 1039 C C . ALA A 1 131 ? 7.991 1.456 0.861 1.00 92.00 131 ALA A C 1
ATOM 1041 O O . ALA A 1 131 ? 8.099 1.427 -0.363 1.00 92.00 131 ALA A O 1
ATOM 1042 N N . GLU A 1 132 ? 6.989 2.104 1.463 1.00 93.44 132 GLU A N 1
ATOM 1043 C CA . GLU A 1 132 ? 5.929 2.820 0.738 1.00 93.44 132 GLU A CA 1
ATOM 1044 C C . GLU A 1 132 ? 6.479 3.999 -0.078 1.00 93.44 132 GLU A C 1
ATOM 1046 O O . GLU A 1 132 ? 6.038 4.252 -1.201 1.00 93.44 132 GLU A O 1
ATOM 1051 N N . LEU A 1 133 ? 7.433 4.753 0.479 1.00 93.44 133 LEU A N 1
ATOM 1052 C CA . LEU A 1 133 ? 8.104 5.835 -0.236 1.00 93.44 133 LEU A CA 1
ATOM 1053 C C . LEU A 1 133 ? 8.880 5.288 -1.436 1.00 93.44 133 LEU A C 1
ATOM 1055 O O . LEU A 1 133 ? 8.782 5.847 -2.528 1.00 93.44 133 LEU A O 1
ATOM 1059 N N . LEU A 1 134 ? 9.613 4.191 -1.252 1.00 93.69 134 LEU A N 1
ATOM 1060 C CA . LEU A 1 134 ? 10.352 3.530 -2.321 1.00 93.69 134 LEU A CA 1
ATOM 1061 C C . LEU A 1 134 ? 9.409 3.018 -3.418 1.00 93.69 134 LEU A C 1
ATOM 1063 O O . LEU A 1 134 ? 9.684 3.264 -4.588 1.00 93.69 134 LEU A O 1
ATOM 1067 N N . GLU A 1 135 ? 8.266 2.421 -3.077 1.00 94.06 135 GLU A N 1
ATOM 1068 C CA . GLU A 1 135 ? 7.251 1.976 -4.045 1.00 94.06 135 GLU A CA 1
ATOM 1069 C C . GLU A 1 135 ? 6.627 3.150 -4.827 1.00 94.06 135 GLU A C 1
ATOM 1071 O O . GLU A 1 135 ? 6.483 3.106 -6.057 1.00 94.06 135 GLU A O 1
ATOM 1076 N N . LYS A 1 136 ? 6.293 4.250 -4.135 1.00 94.62 136 LYS A N 1
ATOM 1077 C CA . LYS A 1 136 ? 5.780 5.479 -4.766 1.00 94.62 136 LYS A CA 1
ATOM 1078 C C . LYS A 1 136 ? 6.801 6.085 -5.719 1.00 94.62 136 LYS A C 1
ATOM 1080 O O . LYS A 1 136 ? 6.451 6.461 -6.840 1.00 94.62 136 LYS A O 1
ATOM 1085 N N . LEU A 1 137 ? 8.053 6.192 -5.281 1.00 94.69 137 LEU A N 1
ATOM 1086 C CA . LEU A 1 137 ? 9.137 6.716 -6.103 1.00 94.69 137 LEU A CA 1
ATOM 1087 C C . LEU A 1 137 ? 9.410 5.788 -7.289 1.00 94.69 137 LEU A C 1
ATOM 1089 O O . LEU A 1 137 ? 9.500 6.276 -8.410 1.00 94.69 137 LEU A O 1
ATOM 1093 N N . GLU A 1 138 ? 9.417 4.468 -7.108 1.00 94.75 138 GLU A N 1
ATOM 1094 C CA . GLU A 1 138 ? 9.530 3.507 -8.209 1.00 94.75 138 GLU A CA 1
ATOM 1095 C C . GLU A 1 138 ? 8.410 3.696 -9.248 1.00 94.75 138 GLU A C 1
ATOM 1097 O O . GLU A 1 138 ? 8.674 3.781 -10.454 1.00 94.75 138 GLU A O 1
ATOM 1102 N N . THR A 1 139 ? 7.162 3.832 -8.793 1.00 94.88 139 THR A N 1
ATOM 1103 C CA . THR A 1 139 ? 6.004 4.088 -9.663 1.00 94.88 139 THR A CA 1
ATOM 1104 C C . THR A 1 139 ? 6.159 5.406 -10.421 1.00 94.88 139 THR A C 1
ATOM 1106 O O . THR A 1 139 ? 5.958 5.446 -11.638 1.00 94.88 139 THR A O 1
ATOM 1109 N N . LYS A 1 140 ? 6.583 6.475 -9.733 1.00 95.31 140 LYS A N 1
ATOM 1110 C CA . LYS A 1 140 ? 6.862 7.788 -10.335 1.00 95.31 140 LYS A CA 1
ATOM 1111 C C . LYS A 1 140 ? 7.918 7.674 -11.430 1.00 95.31 140 LYS A C 1
ATOM 1113 O O . LYS A 1 140 ? 7.707 8.186 -12.529 1.00 95.31 140 LYS A O 1
ATOM 1118 N N . VAL A 1 141 ? 9.013 6.956 -11.177 1.00 95.31 141 VAL A N 1
ATOM 1119 C CA . VAL A 1 141 ? 10.041 6.742 -12.198 1.00 95.31 141 VAL A CA 1
ATOM 1120 C C . VAL A 1 141 ? 9.447 5.998 -13.404 1.00 95.31 141 VAL A C 1
ATOM 1122 O O . VAL A 1 141 ? 9.583 6.469 -14.532 1.00 95.31 141 VAL A O 1
ATOM 1125 N N . ARG A 1 142 ? 8.701 4.899 -13.208 1.00 93.31 142 ARG A N 1
ATOM 1126 C CA . ARG A 1 142 ? 8.062 4.136 -14.306 1.00 93.31 142 ARG A CA 1
ATOM 1127 C C . ARG A 1 142 ? 7.087 4.981 -15.140 1.00 93.31 142 ARG A C 1
ATOM 1129 O O . ARG A 1 142 ? 7.082 4.851 -16.370 1.00 93.31 142 ARG A O 1
ATOM 1136 N N . MET A 1 143 ? 6.303 5.848 -14.495 1.00 92.56 143 MET A N 1
ATOM 1137 C CA . MET A 1 143 ? 5.393 6.788 -15.161 1.00 92.56 143 MET A CA 1
ATOM 1138 C C . MET A 1 143 ? 6.154 7.780 -16.043 1.00 92.56 143 MET A C 1
ATOM 1140 O O . MET A 1 143 ? 5.875 7.862 -17.239 1.00 92.56 143 MET A O 1
ATOM 1144 N N . CYS A 1 144 ? 7.178 8.453 -15.508 1.00 93.19 144 CYS A N 1
ATOM 1145 C CA . CYS A 1 144 ? 7.976 9.405 -16.284 1.00 93.19 144 CYS A CA 1
ATOM 1146 C C . CYS A 1 144 ? 8.626 8.758 -17.521 1.00 93.19 144 CYS A C 1
ATOM 1148 O O . CYS A 1 144 ? 8.660 9.356 -18.599 1.00 93.19 144 CYS A O 1
ATOM 1150 N N . ILE A 1 145 ? 9.085 7.505 -17.420 1.00 92.06 145 ILE A N 1
ATOM 1151 C CA . ILE A 1 145 ? 9.637 6.799 -18.585 1.00 92.06 145 ILE A CA 1
ATOM 1152 C C . ILE A 1 145 ? 8.527 6.404 -19.585 1.00 92.06 145 ILE A C 1
ATOM 1154 O O . ILE A 1 145 ? 8.767 6.389 -20.795 1.00 92.06 145 ILE A O 1
ATOM 1158 N N . SER A 1 146 ? 7.312 6.071 -19.130 1.00 87.56 146 SER A N 1
ATOM 1159 C CA . SER A 1 146 ? 6.154 5.835 -20.018 1.00 87.56 146 SER A CA 1
ATOM 1160 C C . SER A 1 146 ? 5.827 7.076 -20.857 1.00 87.56 146 SER A C 1
ATOM 1162 O O . SER A 1 146 ? 5.586 6.975 -22.064 1.00 87.56 146 SER A O 1
ATOM 1164 N N . ASP A 1 147 ? 5.941 8.253 -20.244 1.00 86.75 147 ASP A N 1
ATOM 1165 C CA . ASP A 1 147 ? 5.737 9.548 -20.896 1.00 86.75 147 ASP A CA 1
ATOM 1166 C C . ASP A 1 147 ? 6.918 9.983 -21.783 1.00 86.75 147 ASP A C 1
ATOM 1168 O O . ASP A 1 147 ? 6.823 10.966 -22.521 1.00 86.75 147 ASP A O 1
ATOM 1172 N N . ARG A 1 148 ? 8.017 9.215 -21.782 1.00 85.50 148 ARG A N 1
ATOM 1173 C CA . ARG A 1 148 ? 9.286 9.533 -22.456 1.00 85.50 148 ARG A CA 1
ATOM 1174 C C . ARG A 1 148 ? 9.893 10.881 -22.022 1.00 85.50 148 ARG A C 1
ATOM 1176 O O . ARG A 1 148 ? 10.618 11.494 -22.807 1.00 85.50 148 ARG A O 1
ATOM 1183 N N . ASP A 1 149 ? 9.634 11.320 -20.789 1.00 89.94 149 ASP A N 1
ATOM 1184 C CA . ASP A 1 149 ? 10.240 12.511 -20.181 1.00 89.94 149 ASP A CA 1
ATOM 1185 C C . ASP A 1 149 ? 11.536 12.123 -19.461 1.00 89.94 149 ASP A C 1
ATOM 1187 O O . ASP A 1 149 ? 11.546 11.680 -18.309 1.00 89.94 149 ASP A O 1
ATOM 1191 N N . LEU A 1 150 ? 12.646 12.253 -20.189 1.00 91.12 150 LEU A N 1
ATOM 1192 C CA . LEU A 1 150 ? 13.960 11.880 -19.680 1.00 91.12 150 LEU A CA 1
ATOM 1193 C C . LEU A 1 150 ? 14.397 12.738 -18.471 1.00 91.12 150 LEU A C 1
ATOM 1195 O O . LEU A 1 150 ? 14.846 12.136 -17.491 1.00 91.12 150 LEU A O 1
ATOM 1199 N N . PRO A 1 151 ? 14.254 14.087 -18.466 1.00 94.25 151 PRO A N 1
ATOM 1200 C CA . PRO A 1 151 ? 14.536 14.894 -17.275 1.00 94.25 151 PRO A CA 1
ATOM 1201 C C . PRO A 1 151 ? 13.744 14.463 -16.036 1.00 94.25 151 PRO A C 1
ATOM 1203 O O . PRO A 1 151 ? 14.336 14.284 -14.970 1.00 94.25 151 PRO A O 1
ATOM 1206 N N . ALA A 1 152 ? 12.430 14.249 -16.170 1.00 93.38 152 ALA A N 1
ATOM 1207 C CA . ALA A 1 152 ? 11.588 13.877 -15.036 1.00 93.38 152 ALA A CA 1
ATOM 1208 C C . ALA A 1 152 ? 11.922 12.474 -14.506 1.00 93.38 152 ALA A C 1
ATOM 1210 O O . ALA A 1 152 ? 12.030 12.287 -13.294 1.00 93.38 152 ALA A O 1
ATOM 1211 N N . ALA A 1 153 ? 12.165 11.507 -15.400 1.00 94.75 153 ALA A N 1
ATOM 1212 C CA . ALA A 1 153 ? 12.573 10.155 -15.018 1.00 94.75 153 ALA A CA 1
ATOM 1213 C C . ALA A 1 153 ? 13.922 10.149 -14.281 1.00 94.75 153 ALA A C 1
ATOM 1215 O O . ALA A 1 153 ? 14.082 9.439 -13.290 1.00 94.75 153 ALA A O 1
ATOM 1216 N N . THR A 1 154 ? 14.865 10.988 -14.719 1.00 94.88 154 THR A N 1
ATOM 1217 C CA . THR A 1 154 ? 16.181 11.128 -14.078 1.00 94.88 154 THR A CA 1
ATOM 1218 C C . THR A 1 154 ? 16.064 11.748 -12.683 1.00 94.88 154 THR A C 1
ATOM 1220 O O . THR A 1 154 ? 16.661 11.240 -11.736 1.00 94.88 154 THR A O 1
ATOM 1223 N N . SER A 1 155 ? 15.254 12.805 -12.530 1.00 95.44 155 SER A N 1
ATOM 1224 C CA . SER A 1 155 ? 14.996 13.428 -11.223 1.00 95.44 155 SER A CA 1
ATOM 1225 C C . SER A 1 155 ? 14.341 12.447 -10.251 1.00 95.44 155 SER A C 1
ATOM 1227 O O . SER A 1 155 ? 14.769 12.327 -9.107 1.00 95.44 155 SER A O 1
ATOM 1229 N N . ALA A 1 156 ? 13.331 11.705 -10.712 1.00 95.31 156 ALA A N 1
ATOM 1230 C CA . ALA A 1 156 ? 12.635 10.729 -9.882 1.00 95.31 156 ALA A CA 1
ATOM 1231 C C . ALA A 1 156 ? 13.556 9.574 -9.448 1.00 95.31 156 ALA A C 1
ATOM 1233 O O . ALA A 1 156 ? 13.464 9.109 -8.314 1.00 95.31 156 ALA A O 1
ATOM 1234 N N . LEU A 1 157 ? 14.472 9.129 -10.318 1.00 95.06 157 LEU A N 1
ATOM 1235 C CA . LEU A 1 157 ? 15.433 8.083 -9.968 1.00 95.06 157 LEU A CA 1
ATOM 1236 C C . LEU A 1 157 ? 16.419 8.579 -8.899 1.00 95.06 157 LEU A C 1
ATOM 1238 O O . LEU A 1 157 ? 16.736 7.835 -7.976 1.00 95.06 157 LEU A O 1
ATOM 1242 N N . ALA A 1 158 ? 16.865 9.836 -8.978 1.00 93.88 158 ALA A N 1
ATOM 1243 C CA . ALA A 1 158 ? 17.725 10.432 -7.955 1.00 93.88 158 ALA A CA 1
ATOM 1244 C C . ALA A 1 158 ? 17.025 10.513 -6.587 1.00 93.88 158 ALA A C 1
ATOM 1246 O O . ALA A 1 158 ? 17.632 10.179 -5.572 1.00 93.88 158 ALA A O 1
ATOM 1247 N N . GLU A 1 159 ? 15.738 10.879 -6.563 1.00 95.12 159 GLU A N 1
ATOM 1248 C CA . GLU A 1 159 ? 14.921 10.848 -5.342 1.00 95.12 159 GLU A CA 1
ATOM 1249 C C . GLU A 1 159 ? 14.825 9.423 -4.765 1.00 95.12 159 GLU A C 1
ATOM 1251 O O . GLU A 1 159 ? 15.026 9.230 -3.567 1.00 95.12 159 GLU A O 1
ATOM 1256 N N . PHE A 1 160 ? 14.593 8.407 -5.608 1.00 94.62 160 PHE A N 1
ATOM 1257 C CA . PHE A 1 160 ? 14.557 6.998 -5.187 1.00 94.62 160 PHE A CA 1
ATOM 1258 C C . PHE A 1 160 ? 15.881 6.549 -4.547 1.00 94.62 160 PHE A C 1
ATOM 1260 O O . PHE A 1 160 ? 15.891 5.864 -3.521 1.00 94.62 160 PHE A O 1
ATOM 1267 N N . ARG A 1 161 ? 17.014 6.972 -5.120 1.00 92.06 161 ARG A N 1
ATOM 1268 C CA . ARG A 1 161 ? 18.348 6.695 -4.569 1.00 92.06 161 ARG A CA 1
ATOM 1269 C C . ARG A 1 161 ? 18.583 7.396 -3.238 1.00 92.06 161 ARG A C 1
ATOM 1271 O O . ARG A 1 161 ? 19.098 6.767 -2.318 1.00 92.06 161 ARG A O 1
ATOM 1278 N N . ALA A 1 162 ? 18.180 8.660 -3.122 1.00 91.38 162 ALA A N 1
ATOM 1279 C CA . ALA A 1 162 ? 18.308 9.430 -1.887 1.00 91.38 162 ALA A CA 1
ATOM 1280 C C . ALA A 1 162 ? 17.496 8.817 -0.731 1.00 91.38 162 ALA A C 1
ATOM 1282 O O . ALA A 1 162 ? 17.933 8.863 0.412 1.00 91.38 162 ALA A O 1
ATOM 1283 N N . ALA A 1 163 ? 16.370 8.162 -1.031 1.00 92.19 163 ALA A N 1
ATOM 1284 C CA . ALA A 1 163 ? 15.582 7.398 -0.057 1.00 92.19 163 ALA A CA 1
ATOM 1285 C C . ALA A 1 163 ? 16.215 6.041 0.344 1.00 92.19 163 ALA A C 1
ATOM 1287 O O . ALA A 1 163 ? 15.610 5.237 1.061 1.00 92.19 163 ALA A O 1
ATOM 1288 N N . GLY A 1 164 ? 17.432 5.751 -0.128 1.00 90.38 164 GLY A N 1
ATOM 1289 C CA . GLY A 1 164 ? 18.159 4.523 0.178 1.00 90.38 164 GLY A CA 1
ATOM 1290 C C . GLY A 1 164 ? 17.606 3.296 -0.546 1.00 90.38 164 GLY A C 1
ATOM 1291 O O . GLY A 1 164 ? 17.690 2.189 -0.015 1.00 90.38 164 GLY A O 1
ATOM 1292 N N . GLY A 1 165 ? 16.998 3.478 -1.719 1.00 89.44 165 GLY A N 1
ATOM 1293 C CA . GLY A 1 165 ? 16.541 2.380 -2.562 1.00 89.44 165 GLY A CA 1
ATOM 1294 C C . GLY A 1 165 ? 17.710 1.630 -3.203 1.00 89.44 165 GLY A C 1
ATOM 1295 O O . GLY A 1 165 ? 18.420 2.175 -4.054 1.00 89.44 165 GLY A O 1
ATOM 1296 N N . VAL A 1 166 ? 17.905 0.367 -2.805 1.00 76.38 166 VAL A N 1
ATOM 1297 C CA . VAL A 1 166 ? 18.953 -0.524 -3.332 1.00 76.38 166 VAL A CA 1
ATOM 1298 C C . VAL A 1 166 ? 18.400 -1.960 -3.439 1.00 76.38 166 VAL A C 1
ATOM 1300 O O . VAL A 1 166 ? 18.623 -2.789 -2.566 1.00 76.38 166 VAL A O 1
ATOM 1303 N N . SER A 1 167 ? 17.602 -2.275 -4.467 1.00 52.12 167 SER A N 1
ATOM 1304 C CA . SER A 1 167 ? 17.123 -3.653 -4.689 1.00 52.12 167 SER A CA 1
ATOM 1305 C C . SER A 1 167 ? 18.180 -4.521 -5.412 1.00 52.12 167 SER A C 1
ATOM 1307 O O . SER A 1 167 ? 18.342 -4.400 -6.630 1.00 52.12 167 SER A O 1
ATOM 1309 N N . GLY A 1 168 ? 18.898 -5.381 -4.680 1.00 44.19 168 GLY A N 1
ATOM 1310 C CA . GLY A 1 168 ? 20.054 -6.172 -5.158 1.00 44.19 168 GLY A CA 1
ATOM 1311 C C . GLY A 1 168 ? 19.775 -7.259 -6.224 1.00 44.19 168 GLY A C 1
ATOM 1312 O O . GLY A 1 168 ? 18.715 -7.274 -6.838 1.00 44.19 168 GLY A O 1
ATOM 1313 N N . ASN A 1 169 ? 20.688 -8.189 -6.549 1.00 48.75 169 ASN A N 1
ATOM 1314 C CA . ASN A 1 169 ? 22.070 -8.396 -6.090 1.00 48.75 169 ASN A CA 1
ATOM 1315 C C . ASN A 1 169 ? 22.992 -8.479 -7.322 1.00 48.75 169 ASN A C 1
ATOM 1317 O O . ASN A 1 169 ? 23.037 -9.534 -7.938 1.00 48.75 169 ASN A O 1
ATOM 1321 N N . GLU A 1 170 ? 23.641 -7.367 -7.696 1.00 44.72 170 GLU A N 1
ATOM 1322 C CA . GLU A 1 170 ? 24.820 -7.196 -8.586 1.00 44.72 170 GLU A CA 1
ATOM 1323 C C . GLU A 1 170 ? 24.794 -5.775 -9.210 1.00 44.72 170 GLU A C 1
ATOM 1325 O O . GLU A 1 170 ? 23.754 -5.112 -9.227 1.00 44.72 170 GLU A O 1
ATOM 1330 N N . SER A 1 171 ? 25.954 -5.243 -9.622 1.00 44.88 171 SER A N 1
ATOM 1331 C CA . SER A 1 171 ? 26.220 -3.794 -9.776 1.00 44.88 171 SER A CA 1
ATOM 1332 C C . SER A 1 171 ? 25.303 -3.079 -10.788 1.00 44.88 171 SER A C 1
ATOM 1334 O O . SER A 1 171 ? 25.488 -3.312 -11.982 1.00 44.88 171 SER A O 1
ATOM 1336 N N . GLY A 1 172 ? 24.356 -2.184 -10.445 1.00 54.47 172 GLY A N 1
ATOM 1337 C CA . GLY A 1 172 ? 23.722 -1.824 -9.167 1.00 54.47 172 GLY A CA 1
ATOM 1338 C C . GLY A 1 172 ? 22.277 -1.291 -9.341 1.00 54.47 172 GLY A C 1
ATOM 1339 O O . GLY A 1 172 ? 22.085 -0.087 -9.371 1.00 54.47 172 GLY A O 1
ATOM 1340 N N . SER A 1 173 ? 21.266 -2.182 -9.366 1.00 60.34 173 SER A N 1
ATOM 1341 C CA . SER A 1 173 ? 20.025 -2.078 -8.538 1.00 60.34 173 SER A CA 1
ATOM 1342 C C . SER A 1 173 ? 19.316 -0.681 -8.454 1.00 60.34 173 SER A C 1
ATOM 1344 O O . SER A 1 173 ? 19.805 0.131 -7.685 1.00 60.34 173 SER A O 1
ATOM 1346 N N . LEU A 1 174 ? 18.224 -0.278 -9.140 1.00 63.53 174 LEU A N 1
ATOM 1347 C CA . LEU A 1 174 ? 16.795 -0.704 -9.110 1.00 63.53 174 LEU A CA 1
ATOM 1348 C C . LEU A 1 174 ? 16.456 -1.365 -10.448 1.00 63.53 174 LEU A C 1
ATOM 1350 O O . LEU A 1 174 ? 16.019 -0.749 -11.420 1.00 63.53 174 LEU A O 1
ATOM 1354 N N . ALA A 1 175 ? 16.820 -2.645 -10.491 1.00 56.53 175 ALA A N 1
ATOM 1355 C CA . ALA A 1 175 ? 17.148 -3.407 -11.690 1.00 56.53 175 ALA A CA 1
ATOM 1356 C C . ALA A 1 175 ? 17.974 -2.585 -12.705 1.00 56.53 175 ALA A C 1
ATOM 1358 O O . ALA A 1 175 ? 17.463 -2.145 -13.734 1.00 56.53 175 ALA A O 1
ATOM 1359 N N . ASN A 1 176 ? 19.251 -2.361 -12.345 1.00 55.81 176 ASN A N 1
ATOM 1360 C CA . ASN A 1 176 ? 20.315 -1.651 -13.080 1.00 55.81 176 ASN A CA 1
ATOM 1361 C C . ASN A 1 176 ? 19.902 -0.331 -13.739 1.00 55.81 176 ASN A C 1
ATOM 1363 O O . ASN A 1 176 ? 20.364 0.031 -14.820 1.00 55.81 176 ASN A O 1
ATOM 1367 N N . ASP A 1 177 ? 19.043 0.345 -12.976 1.00 64.69 177 ASP A N 1
ATOM 1368 C CA . ASP A 1 177 ? 18.379 1.628 -13.135 1.00 64.69 177 ASP A CA 1
ATOM 1369 C C . ASP A 1 177 ? 17.394 1.690 -14.272 1.00 64.69 177 ASP A C 1
ATOM 1371 O O . ASP A 1 177 ? 17.573 2.330 -15.314 1.00 64.69 177 ASP A O 1
ATOM 1375 N N . LEU A 1 178 ? 16.350 0.899 -13.992 1.00 47.25 178 LEU A N 1
ATOM 1376 C CA . LEU A 1 178 ? 15.234 0.568 -14.856 1.00 47.25 178 LEU A CA 1
ATOM 1377 C C . LEU A 1 178 ? 15.737 0.224 -16.247 1.00 47.25 178 LEU A C 1
ATOM 1379 O O . LEU A 1 178 ? 15.260 0.793 -17.231 1.00 47.25 178 LEU A O 1
ATOM 1383 N N . ALA A 1 179 ? 16.708 -0.705 -16.228 1.00 58.06 179 ALA A N 1
ATOM 1384 C CA . ALA A 1 179 ? 18.063 -0.492 -16.696 1.00 58.06 179 ALA A CA 1
ATOM 1385 C C . ALA A 1 179 ? 18.181 0.331 -17.945 1.00 58.06 179 ALA A C 1
ATOM 1387 O O . ALA A 1 179 ? 17.307 0.325 -18.809 1.00 58.06 179 ALA A O 1
ATOM 1388 N N . GLN A 1 180 ? 19.256 1.102 -18.034 1.00 47.69 180 GLN A N 1
ATOM 1389 C CA . GLN A 1 180 ? 19.406 1.898 -19.207 1.00 47.69 180 GLN A CA 1
ATOM 1390 C C . GLN A 1 180 ? 18.320 3.023 -19.248 1.00 47.69 180 GLN A C 1
ATOM 1392 O O . GLN A 1 180 ? 18.277 3.787 -20.194 1.00 47.69 180 GLN A O 1
ATOM 1397 N N . LEU A 1 181 ? 17.498 3.214 -18.185 1.00 58.97 181 LEU A N 1
ATOM 1398 C CA . LEU A 1 181 ? 16.258 4.028 -18.129 1.00 58.97 181 LEU A CA 1
ATOM 1399 C C . LEU A 1 181 ? 15.411 3.895 -19.391 1.00 58.97 181 LEU A C 1
ATOM 1401 O O . LEU A 1 181 ? 14.665 4.788 -19.810 1.00 58.97 181 LEU A O 1
ATOM 1405 N N . ARG A 1 182 ? 15.546 2.704 -19.976 1.00 40.66 182 ARG A N 1
ATOM 1406 C CA . ARG A 1 182 ? 15.405 2.471 -21.398 1.00 40.66 182 ARG A CA 1
ATOM 1407 C C . ARG A 1 182 ? 16.422 3.353 -22.156 1.00 40.66 182 ARG A C 1
ATOM 1409 O O . ARG A 1 182 ? 16.058 4.490 -22.449 1.00 40.66 182 ARG A O 1
ATOM 1416 N N . ALA A 1 183 ? 17.628 2.853 -22.544 1.00 49.72 183 ALA A N 1
ATOM 1417 C CA . ALA A 1 183 ? 18.798 3.530 -23.215 1.00 49.72 183 ALA A CA 1
ATOM 1418 C C . ALA A 1 183 ? 18.488 4.131 -24.604 1.00 49.72 183 ALA A C 1
ATOM 1420 O O . ALA A 1 183 ? 19.323 4.392 -25.465 1.00 49.72 183 ALA A O 1
ATOM 1421 N N . GLU A 1 184 ? 17.215 4.381 -24.800 1.00 47.38 184 GLU A N 1
ATOM 1422 C CA . GLU A 1 184 ? 16.268 3.561 -25.567 1.00 47.38 184 GLU A CA 1
ATOM 1423 C C . GLU A 1 184 ? 14.861 4.186 -25.509 1.00 47.38 184 GLU A C 1
ATOM 1425 O O . GLU A 1 184 ? 13.943 3.845 -26.267 1.00 47.38 184 GLU A O 1
ATOM 1430 N N . LEU A 1 185 ? 14.729 5.298 -24.812 1.00 43.88 185 LEU A N 1
ATOM 1431 C CA . LEU A 1 185 ? 14.114 6.371 -25.554 1.00 43.88 185 LEU A CA 1
ATOM 1432 C C . LEU A 1 185 ? 14.615 6.389 -27.052 1.00 43.88 185 LEU A C 1
ATOM 1434 O O . LEU A 1 185 ? 13.816 6.785 -27.890 1.00 43.88 185 LEU A O 1
ATOM 1438 N N . SER A 1 186 ? 15.780 5.787 -27.419 1.00 51.34 186 SER A N 1
ATOM 1439 C CA . SER A 1 186 ? 16.127 5.057 -28.682 1.00 51.34 186 SER A CA 1
ATOM 1440 C C . SER A 1 186 ? 15.898 5.880 -29.949 1.00 51.34 186 SER A C 1
ATOM 1442 O O . SER A 1 186 ? 14.823 5.846 -30.549 1.00 51.34 186 SER A O 1
ATOM 1444 N N . THR A 1 187 ? 16.916 6.679 -30.288 1.00 47.97 187 THR A N 1
ATOM 1445 C CA . THR A 1 187 ? 17.498 6.942 -31.631 1.00 47.97 187 THR A CA 1
ATOM 1446 C C . THR A 1 187 ? 16.618 7.276 -32.854 1.00 47.97 187 THR A C 1
ATOM 1448 O O . THR A 1 187 ? 17.097 7.193 -33.982 1.00 47.97 187 THR A O 1
ATOM 1451 N N . LYS A 1 188 ? 15.368 7.717 -32.687 1.00 46.00 188 LYS A N 1
ATOM 1452 C CA . LYS A 1 188 ? 14.487 8.159 -33.790 1.00 46.00 188 LYS A CA 1
ATOM 1453 C C . LYS A 1 188 ? 15.105 9.199 -34.743 1.00 46.00 188 LYS A C 1
ATOM 1455 O O . LYS A 1 188 ? 15.490 10.289 -34.325 1.00 46.00 188 LYS A O 1
ATOM 1460 N N . ASP A 1 189 ? 15.012 8.880 -36.035 1.00 57.84 189 ASP A N 1
ATOM 1461 C CA . ASP A 1 189 ? 14.881 9.821 -37.150 1.00 57.84 189 ASP A CA 1
ATOM 1462 C C . ASP A 1 189 ? 13.671 10.763 -36.903 1.00 57.84 189 ASP A C 1
ATOM 1464 O O . ASP A 1 189 ? 12.557 10.273 -36.645 1.00 57.84 189 ASP A O 1
ATOM 1468 N N . PRO A 1 190 ? 13.846 12.100 -36.958 1.00 62.28 190 PRO A N 1
ATOM 1469 C CA . PRO A 1 190 ? 12.764 13.073 -36.779 1.00 62.28 190 PRO A CA 1
ATOM 1470 C C . PRO A 1 190 ? 11.539 12.828 -37.680 1.00 62.28 190 PRO A C 1
ATOM 1472 O O . PRO A 1 190 ? 10.405 13.122 -37.281 1.00 62.28 190 PRO A O 1
ATOM 1475 N N . GLU A 1 191 ? 11.737 12.262 -38.876 1.00 69.19 191 GLU A N 1
ATOM 1476 C CA . GLU A 1 191 ? 10.671 11.966 -39.844 1.00 69.19 191 GLU A CA 1
ATOM 1477 C C . GLU A 1 191 ? 9.729 10.858 -39.361 1.00 69.19 191 GLU A C 1
ATOM 1479 O O . GLU A 1 191 ? 8.502 11.008 -39.382 1.00 69.19 191 GLU A O 1
ATOM 1484 N N . GLU A 1 192 ? 10.274 9.754 -38.850 1.00 63.25 192 GLU A N 1
ATOM 1485 C CA . GLU A 1 192 ? 9.458 8.641 -38.364 1.00 63.25 192 GLU A CA 1
ATOM 1486 C C . GLU A 1 192 ? 8.671 9.036 -37.104 1.00 63.25 192 GLU A C 1
ATOM 1488 O O . GLU A 1 192 ? 7.541 8.584 -36.879 1.00 63.25 192 GLU A O 1
ATOM 1493 N N . GLN A 1 193 ? 9.217 9.967 -36.316 1.00 61.12 193 GLN A N 1
ATOM 1494 C CA . GLN A 1 193 ? 8.541 10.548 -35.161 1.00 61.12 193 GLN A CA 1
ATOM 1495 C C . GLN A 1 193 ? 7.320 11.384 -35.565 1.00 61.12 193 GLN A C 1
ATOM 1497 O O . GLN A 1 193 ? 6.253 11.249 -34.952 1.00 61.12 193 GLN A O 1
ATOM 1502 N N . LYS A 1 194 ? 7.443 12.195 -36.621 1.00 70.88 194 LYS A N 1
ATOM 1503 C CA . LYS A 1 194 ? 6.326 12.970 -37.170 1.00 70.88 194 LYS A CA 1
ATOM 1504 C C . LYS A 1 194 ? 5.277 12.051 -37.800 1.00 70.88 194 LYS A C 1
ATOM 1506 O O . LYS A 1 194 ? 4.096 12.162 -37.468 1.00 70.88 194 LYS A O 1
ATOM 1511 N N . ARG A 1 195 ? 5.707 11.061 -38.591 1.00 73.56 195 ARG A N 1
ATOM 1512 C CA . ARG A 1 195 ? 4.817 10.111 -39.275 1.00 73.56 195 ARG A CA 1
ATOM 1513 C C . ARG A 1 195 ? 4.020 9.245 -38.299 1.00 73.56 195 ARG A C 1
ATOM 1515 O O . ARG A 1 195 ? 2.833 9.021 -38.512 1.00 73.56 195 ARG A O 1
ATOM 1522 N N . ARG A 1 196 ? 4.618 8.814 -37.183 1.00 60.38 196 ARG A N 1
ATOM 1523 C CA . ARG A 1 196 ? 3.908 8.061 -36.133 1.00 60.38 196 ARG A CA 1
ATOM 1524 C C . ARG A 1 196 ? 3.001 8.929 -35.266 1.00 60.38 196 ARG A C 1
ATOM 1526 O O . ARG A 1 196 ? 1.954 8.444 -34.843 1.00 60.38 196 ARG A O 1
ATOM 1533 N N . MET A 1 197 ? 3.340 10.195 -35.006 1.00 64.94 197 MET A N 1
ATOM 1534 C CA . MET A 1 197 ? 2.401 11.119 -34.351 1.00 64.94 197 MET A CA 1
ATOM 1535 C C . MET A 1 197 ? 1.189 11.402 -35.234 1.00 64.94 197 MET A C 1
ATOM 1537 O O . MET A 1 197 ? 0.064 11.432 -34.737 1.00 64.94 197 MET A O 1
ATOM 1541 N N . GLU A 1 198 ? 1.399 11.554 -36.538 1.00 71.94 198 GLU A N 1
ATOM 1542 C CA . GLU A 1 198 ? 0.319 11.702 -37.509 1.00 71.94 198 GLU A CA 1
ATOM 1543 C C . GLU A 1 198 ? -0.495 10.411 -37.642 1.00 71.94 198 GLU A C 1
ATOM 1545 O O . GLU A 1 198 ? -1.719 10.473 -37.585 1.00 71.94 198 GLU A O 1
ATOM 1550 N N . GLN A 1 199 ? 0.143 9.234 -37.678 1.00 60.81 199 GLN A N 1
ATOM 1551 C CA . GLN A 1 199 ? -0.558 7.946 -37.653 1.00 60.81 199 GLN A CA 1
ATOM 1552 C C . GLN A 1 199 ? -1.323 7.718 -36.348 1.00 60.81 199 GLN A C 1
ATOM 1554 O O . GLN A 1 199 ? -2.451 7.256 -36.410 1.00 60.81 199 GLN A O 1
ATOM 1559 N N . ARG A 1 200 ? -0.799 8.088 -35.172 1.00 57.00 200 ARG A N 1
ATOM 1560 C CA . ARG A 1 200 ? -1.545 8.011 -33.900 1.00 57.00 200 ARG A CA 1
ATOM 1561 C C . ARG A 1 200 ? -2.699 9.010 -33.855 1.00 57.00 200 ARG A C 1
ATOM 1563 O O . ARG A 1 200 ? -3.773 8.665 -33.375 1.00 57.00 200 ARG A O 1
ATOM 1570 N N . LYS A 1 201 ? -2.526 10.225 -34.38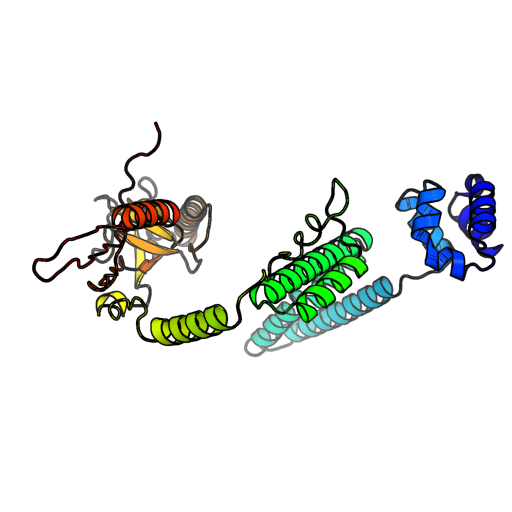7 1.00 65.62 201 LYS A N 1
ATOM 1571 C CA . LYS A 1 201 ? -3.623 11.197 -34.544 1.00 65.62 201 LYS A CA 1
ATOM 1572 C C . LYS A 1 201 ? -4.673 10.719 -35.557 1.00 65.62 201 LYS A C 1
ATOM 1574 O O . LYS A 1 201 ? -5.854 11.000 -35.369 1.00 65.62 201 LYS A O 1
ATOM 1579 N N . ALA A 1 202 ? -4.267 9.973 -36.584 1.00 56.66 202 ALA A N 1
ATOM 1580 C CA . ALA A 1 202 ? -5.155 9.382 -37.583 1.00 56.66 202 ALA A CA 1
ATOM 1581 C C . ALA A 1 202 ? -5.852 8.103 -37.082 1.00 56.66 202 ALA A C 1
ATOM 1583 O O . ALA A 1 202 ? -7.039 7.921 -37.327 1.00 56.66 202 ALA A O 1
ATOM 1584 N N . MET A 1 203 ? -5.160 7.250 -36.324 1.00 49.53 203 MET A N 1
ATOM 1585 C CA . MET A 1 203 ? -5.708 6.038 -35.703 1.00 49.53 203 MET A CA 1
ATOM 1586 C C . MET A 1 203 ? -6.615 6.364 -34.518 1.00 49.53 203 MET A C 1
ATOM 1588 O O . MET A 1 203 ? -7.628 5.700 -34.352 1.00 49.53 203 MET A O 1
ATOM 1592 N N . LYS A 1 204 ? -6.372 7.457 -33.779 1.00 53.91 204 LYS A N 1
ATOM 1593 C CA . LYS A 1 204 ? -7.359 7.998 -32.823 1.00 53.91 204 LYS A CA 1
ATOM 1594 C C . LYS A 1 204 ? -8.691 8.384 -33.486 1.00 53.91 204 LYS A C 1
ATOM 1596 O O . LYS A 1 204 ? -9.682 8.533 -32.785 1.00 53.91 204 LYS A O 1
ATOM 1601 N N . LYS A 1 205 ? -8.734 8.524 -34.819 1.00 53.44 205 LYS A N 1
ATOM 1602 C CA . LYS A 1 205 ? -9.972 8.716 -35.596 1.00 53.44 205 LYS A CA 1
ATOM 1603 C C . LYS A 1 205 ? -10.513 7.430 -36.241 1.00 53.44 205 LYS A C 1
ATOM 1605 O O . LYS A 1 205 ? -11.576 7.479 -36.847 1.00 53.44 205 LYS A O 1
ATOM 1610 N N . ARG A 1 206 ? -9.801 6.302 -36.145 1.00 52.97 206 ARG A N 1
ATOM 1611 C CA . ARG A 1 206 ? -10.162 4.991 -36.722 1.00 52.97 206 ARG A CA 1
ATOM 1612 C C . ARG A 1 206 ? -9.834 3.850 -35.751 1.00 52.97 206 ARG A C 1
ATOM 1614 O O . ARG A 1 206 ? -9.229 2.854 -36.137 1.00 52.97 206 ARG A O 1
ATOM 1621 N N . GLY A 1 207 ? -10.158 4.043 -34.476 1.00 54.25 207 GLY A N 1
ATOM 1622 C CA . GLY A 1 207 ? -10.066 2.978 -33.486 1.00 54.25 207 GLY A CA 1
ATOM 1623 C C . GLY A 1 207 ? -11.158 1.941 -33.722 1.00 54.25 207 GLY A C 1
ATOM 1624 O O . GLY A 1 207 ? -12.205 2.262 -34.285 1.00 54.25 207 GLY A O 1
ATOM 1625 N N . PHE A 1 208 ? -10.898 0.716 -33.277 1.00 52.16 208 PHE A N 1
ATOM 1626 C CA . PHE A 1 208 ? -11.939 -0.265 -33.006 1.00 52.16 208 PHE A CA 1
ATOM 1627 C C . PHE A 1 208 ? -13.029 0.417 -32.165 1.00 52.16 208 PHE A C 1
ATOM 1629 O O . PHE A 1 208 ? -12.740 0.964 -31.100 1.00 52.16 208 PHE A O 1
ATOM 1636 N N . GLN A 1 209 ? -14.247 0.481 -32.696 1.00 57.91 209 GLN A N 1
ATOM 1637 C CA . GLN A 1 209 ? -15.413 0.959 -31.967 1.00 57.91 209 GLN A CA 1
ATOM 1638 C C . GLN A 1 209 ? -16.239 -0.272 -31.636 1.00 57.91 209 GLN A C 1
ATOM 1640 O O . GLN A 1 209 ? -16.637 -1.001 -32.544 1.00 57.91 209 GLN A O 1
ATOM 1645 N N . PHE A 1 210 ? -16.452 -0.507 -30.344 1.00 61.25 210 PHE A N 1
ATOM 1646 C CA . PHE A 1 210 ? -17.508 -1.410 -29.917 1.00 61.25 210 PHE A CA 1
ATOM 1647 C C . PHE A 1 210 ? -18.836 -0.866 -30.434 1.00 61.25 210 PHE A C 1
ATOM 1649 O O . PHE A 1 210 ? -19.029 0.358 -30.483 1.00 61.25 210 PHE A O 1
ATOM 1656 N N . ASP A 1 211 ? -19.737 -1.767 -30.813 1.00 63.38 211 ASP A N 1
ATOM 1657 C CA . ASP A 1 211 ? -21.119 -1.364 -31.014 1.00 63.38 211 ASP A CA 1
ATOM 1658 C C . ASP A 1 211 ? -21.620 -0.717 -29.708 1.00 63.38 211 ASP A C 1
ATOM 1660 O O . ASP A 1 211 ? -21.222 -1.140 -28.615 1.00 63.38 211 ASP A O 1
ATOM 1664 N N . PRO A 1 212 ? -22.424 0.360 -29.779 1.00 67.94 212 PRO A N 1
ATOM 1665 C CA . PRO A 1 212 ? -23.024 0.923 -28.578 1.00 67.94 212 PRO A CA 1
ATOM 1666 C C . PRO A 1 212 ? -23.778 -0.187 -27.836 1.00 67.94 212 PRO A C 1
ATOM 1668 O O . PRO A 1 212 ? -24.390 -1.028 -28.503 1.00 67.94 212 PRO A O 1
ATOM 1671 N N . PRO A 1 213 ? -23.746 -0.191 -26.490 1.00 66.31 213 PRO A N 1
ATOM 1672 C CA . PRO A 1 213 ? -24.316 -1.275 -25.714 1.00 66.31 213 PRO A CA 1
ATOM 1673 C C . PRO A 1 213 ? -25.759 -1.515 -26.143 1.00 66.31 213 PRO A C 1
ATOM 1675 O O . PRO A 1 213 ? -26.544 -0.570 -26.298 1.00 66.31 213 PRO A O 1
ATOM 1678 N N . SER A 1 214 ? -26.106 -2.776 -26.376 1.00 66.50 214 SER A N 1
ATOM 1679 C CA . SER A 1 214 ? -27.473 -3.146 -26.726 1.00 66.50 214 SER A CA 1
ATOM 1680 C C . SER A 1 214 ? -28.441 -2.697 -25.621 1.00 66.50 214 SER A C 1
ATOM 1682 O O . SER A 1 214 ? -28.049 -2.478 -24.476 1.00 66.50 214 SER A O 1
ATOM 1684 N N . GLY A 1 215 ? -29.740 -2.583 -25.916 1.00 66.19 215 GLY A N 1
ATOM 1685 C CA . GLY A 1 215 ? -30.734 -2.232 -24.888 1.00 66.19 215 GLY A CA 1
ATOM 1686 C C . GLY A 1 215 ? -30.720 -3.173 -23.669 1.00 66.19 215 GLY A C 1
ATOM 1687 O O . GLY A 1 215 ? -31.078 -2.749 -22.576 1.00 66.19 215 GLY A O 1
ATOM 1688 N N . ALA A 1 216 ? -30.254 -4.416 -23.846 1.00 60.84 216 ALA A N 1
ATOM 1689 C CA . ALA A 1 216 ? -30.037 -5.375 -22.764 1.00 60.84 216 ALA A CA 1
ATOM 1690 C C . ALA A 1 216 ? -28.769 -5.080 -21.940 1.00 60.84 216 ALA A C 1
ATOM 1692 O O . ALA A 1 216 ? -28.762 -5.316 -20.740 1.00 60.84 216 ALA A O 1
ATOM 1693 N N . GLU A 1 217 ? -27.720 -4.529 -22.553 1.00 60.56 217 GLU A N 1
ATOM 1694 C CA . GLU A 1 217 ? -26.506 -4.072 -21.858 1.00 60.56 217 GLU A CA 1
ATOM 1695 C C . GLU A 1 217 ? -26.703 -2.712 -21.174 1.00 60.56 217 GLU A C 1
ATOM 1697 O O . GLU A 1 217 ? -26.013 -2.389 -20.211 1.00 60.56 217 GLU A O 1
ATOM 1702 N N . ALA A 1 218 ? -27.671 -1.919 -21.641 1.00 64.81 218 ALA A N 1
ATOM 1703 C CA . ALA A 1 218 ? -28.069 -0.668 -21.005 1.00 64.81 218 ALA A CA 1
ATOM 1704 C C . ALA A 1 218 ? -28.859 -0.877 -19.694 1.00 64.81 218 ALA A C 1
ATOM 1706 O O . ALA A 1 218 ? -28.915 0.054 -18.884 1.00 64.81 218 ALA A O 1
ATOM 1707 N N . GLU A 1 219 ? -29.415 -2.076 -19.443 1.00 64.75 219 GLU A N 1
ATOM 1708 C CA . GLU A 1 219 ? -29.890 -2.510 -18.113 1.00 64.75 219 GLU A CA 1
ATOM 1709 C C . GLU A 1 219 ? -28.677 -2.708 -17.180 1.00 64.75 219 GLU A C 1
ATOM 1711 O O . GLU A 1 219 ? -28.300 -3.816 -16.813 1.00 64.75 219 GLU A O 1
ATOM 1716 N N . THR A 1 220 ? -28.031 -1.602 -16.814 1.00 65.12 220 THR A N 1
ATOM 1717 C CA . THR A 1 220 ? -26.773 -1.561 -16.049 1.00 65.12 220 THR A CA 1
ATOM 1718 C C . THR A 1 220 ? -26.961 -1.780 -14.550 1.00 65.12 220 THR A C 1
ATOM 1720 O O . THR A 1 220 ? -25.979 -1.904 -13.820 1.00 65.12 220 THR A O 1
ATOM 1723 N N . GLU A 1 221 ? -28.201 -1.828 -14.062 1.00 86.81 221 GLU A N 1
ATOM 1724 C CA . GLU A 1 221 ? -28.466 -2.001 -12.638 1.00 86.81 221 GLU A CA 1
ATOM 1725 C C . GLU A 1 221 ? -28.648 -3.484 -12.278 1.00 86.81 221 GLU A C 1
ATOM 1727 O O . GLU A 1 221 ? -29.563 -4.140 -12.786 1.00 86.81 221 GLU A O 1
ATOM 1732 N N . PRO A 1 222 ? -27.829 -4.025 -11.354 1.00 92.44 222 PRO A N 1
ATOM 1733 C CA . PRO A 1 222 ? -28.000 -5.380 -10.851 1.00 92.44 222 PRO A CA 1
ATOM 1734 C C . PRO A 1 222 ? -29.414 -5.619 -10.306 1.00 92.44 222 PRO A C 1
ATOM 1736 O O . PRO A 1 222 ? -29.932 -4.862 -9.475 1.00 92.44 222 PRO A O 1
ATOM 1739 N N . ARG A 1 223 ? -30.040 -6.719 -10.732 1.00 94.50 223 ARG A N 1
ATOM 1740 C CA . ARG A 1 223 ? -31.397 -7.084 -10.317 1.00 94.50 223 ARG A CA 1
ATOM 1741 C C . ARG A 1 223 ? -31.364 -7.594 -8.882 1.00 94.50 223 ARG A C 1
ATOM 1743 O O . ARG A 1 223 ? -30.764 -8.627 -8.594 1.00 94.50 223 ARG A O 1
ATOM 1750 N N . LYS A 1 224 ? -32.038 -6.888 -7.973 1.00 95.88 224 LYS A N 1
ATOM 1751 C CA . LYS A 1 224 ? -32.212 -7.328 -6.580 1.00 95.88 224 LYS A CA 1
ATOM 1752 C C . LYS A 1 224 ? -33.252 -8.441 -6.517 1.00 95.88 224 LYS A C 1
ATOM 1754 O O . LYS A 1 224 ? -34.404 -8.227 -6.893 1.00 95.88 224 LYS A O 1
ATOM 1759 N N . MET A 1 225 ? -32.868 -9.600 -5.997 1.00 96.00 225 MET A N 1
ATOM 1760 C CA . MET A 1 225 ? -33.760 -10.752 -5.865 1.00 96.00 225 MET A CA 1
ATOM 1761 C C . MET A 1 225 ? -33.465 -11.565 -4.604 1.00 96.00 225 MET A C 1
ATOM 1763 O O . MET A 1 225 ? -32.546 -11.259 -3.841 1.00 96.00 225 MET A O 1
ATOM 1767 N N . LYS A 1 226 ? -34.316 -12.556 -4.340 1.00 95.44 226 LYS A N 1
ATOM 1768 C CA . LYS A 1 226 ? -34.209 -13.448 -3.189 1.00 95.44 226 LYS A CA 1
ATOM 1769 C C . LYS A 1 226 ? -33.877 -14.842 -3.692 1.00 95.44 226 LYS A C 1
ATOM 1771 O O . LYS A 1 226 ? -34.637 -15.380 -4.487 1.00 95.44 226 LYS A O 1
ATOM 1776 N N . LEU A 1 227 ? -32.772 -15.384 -3.212 1.00 96.06 227 LEU A N 1
ATOM 1777 C CA . LEU A 1 227 ? -32.333 -16.738 -3.494 1.00 96.06 227 LEU A CA 1
ATOM 1778 C C . LEU A 1 227 ? -32.948 -17.681 -2.469 1.00 96.06 227 LEU A C 1
ATOM 1780 O O . LEU A 1 227 ? -32.806 -17.407 -1.277 1.00 96.06 227 LEU A O 1
ATOM 1784 N N . LYS A 1 228 ? -33.618 -18.751 -2.901 1.00 95.19 228 LYS A N 1
ATOM 1785 C CA . LYS A 1 228 ? -34.131 -19.774 -1.984 1.00 95.19 228 LYS A CA 1
ATOM 1786 C C . LYS A 1 228 ? -32.990 -20.651 -1.481 1.00 95.19 228 LYS A C 1
ATOM 1788 O O . LYS A 1 228 ? -32.139 -21.037 -2.276 1.00 95.19 228 LYS A O 1
ATOM 1793 N N . VAL A 1 229 ? -32.975 -20.944 -0.182 1.00 94.00 229 VAL A N 1
ATOM 1794 C CA . VAL A 1 229 ? -31.942 -21.770 0.458 1.00 94.00 229 VAL A CA 1
ATOM 1795 C C . VAL A 1 229 ? -32.610 -22.808 1.348 1.00 94.00 229 VAL A C 1
ATOM 1797 O O . VAL A 1 229 ? -33.279 -22.456 2.324 1.00 94.00 229 VAL A O 1
ATOM 1800 N N . ASP A 1 230 ? -32.405 -24.070 0.999 1.00 92.69 230 ASP A N 1
ATOM 1801 C CA . ASP A 1 230 ? -32.782 -25.242 1.774 1.00 92.69 230 ASP A CA 1
ATOM 1802 C C . ASP A 1 230 ? -31.629 -25.699 2.690 1.00 92.69 230 ASP A C 1
ATOM 1804 O O . ASP A 1 230 ? -30.457 -25.423 2.429 1.00 92.69 230 ASP A O 1
ATOM 1808 N N . VAL A 1 231 ? -31.964 -26.372 3.795 1.00 87.06 231 VAL A N 1
ATOM 1809 C CA . VAL A 1 231 ? -30.986 -26.834 4.799 1.00 87.06 231 VAL A CA 1
ATOM 1810 C C . VAL A 1 231 ? -30.104 -27.952 4.260 1.00 87.06 231 VAL A C 1
ATOM 1812 O O . VAL A 1 231 ? -28.913 -27.996 4.563 1.00 87.06 231 VAL A O 1
ATOM 1815 N N . GLU A 1 232 ? -30.707 -28.877 3.521 1.00 88.88 232 GLU A N 1
ATOM 1816 C CA . GLU A 1 232 ? -30.069 -30.109 3.071 1.00 88.88 232 GLU A CA 1
ATOM 1817 C C . GLU A 1 232 ? -29.550 -29.951 1.643 1.00 88.88 232 GLU A C 1
ATOM 1819 O O . GLU A 1 232 ? -28.435 -30.376 1.347 1.00 88.88 232 GLU A O 1
ATOM 1824 N N . LEU A 1 233 ? -30.326 -29.288 0.782 1.00 89.88 233 LEU A N 1
ATOM 1825 C CA . LEU A 1 233 ? -30.011 -29.117 -0.640 1.00 89.88 233 LEU A CA 1
ATOM 1826 C C . LEU A 1 233 ? -29.237 -27.822 -0.945 1.00 89.88 233 LEU A C 1
ATOM 1828 O O . LEU A 1 233 ? -28.760 -27.619 -2.061 1.00 89.88 233 LEU A O 1
ATOM 1832 N N . GLY A 1 234 ? -29.105 -26.914 0.025 1.00 92.50 234 GLY A N 1
ATOM 1833 C CA . GLY A 1 234 ? -28.492 -25.608 -0.199 1.00 92.50 234 GLY A CA 1
ATOM 1834 C C . GLY A 1 234 ? -29.337 -24.735 -1.130 1.00 92.50 234 GLY A C 1
ATOM 1835 O O . GLY A 1 234 ? -30.557 -24.674 -1.006 1.00 92.50 234 GLY A O 1
ATOM 1836 N N . ALA A 1 235 ? -28.700 -24.006 -2.047 1.00 95.19 235 ALA A N 1
ATOM 1837 C CA . ALA A 1 235 ? -29.413 -23.130 -2.980 1.00 95.19 235 ALA A CA 1
ATOM 1838 C C . ALA A 1 235 ? -29.857 -23.828 -4.282 1.00 95.19 235 ALA A C 1
ATOM 1840 O O . ALA A 1 235 ? -30.507 -23.178 -5.093 1.00 95.19 235 ALA A O 1
ATOM 1841 N N . GLY A 1 236 ? -29.508 -25.099 -4.522 1.00 95.81 236 GLY A N 1
ATOM 1842 C CA . GLY A 1 236 ? -29.762 -25.757 -5.818 1.00 95.81 236 GLY A CA 1
ATOM 1843 C C . GLY A 1 236 ? -29.201 -24.967 -7.005 1.00 95.81 236 GLY A C 1
ATOM 1844 O O . GLY A 1 236 ? -29.878 -24.782 -8.013 1.00 95.81 236 GLY A O 1
ATOM 1845 N N . LEU A 1 237 ? -28.014 -24.382 -6.827 1.00 97.12 237 LEU A N 1
ATOM 1846 C CA . LEU A 1 237 ? -27.295 -23.647 -7.861 1.00 97.12 237 LEU A CA 1
ATOM 1847 C C . LEU A 1 237 ? -25.948 -24.322 -8.079 1.00 97.12 237 LEU A C 1
ATOM 1849 O O . LEU A 1 237 ? -25.170 -24.444 -7.130 1.00 97.12 237 LEU A O 1
ATOM 1853 N N . GLN A 1 238 ? -25.656 -24.679 -9.325 1.00 96.31 238 GLN A N 1
ATOM 1854 C CA . GLN A 1 238 ? -24.294 -24.968 -9.755 1.00 96.31 238 GLN A CA 1
ATOM 1855 C C . GLN A 1 238 ? -23.657 -23.649 -10.179 1.00 96.31 238 GLN A C 1
ATOM 1857 O O . GLN A 1 238 ? -24.188 -22.935 -11.035 1.00 96.31 238 GLN A O 1
ATOM 1862 N N . LEU A 1 239 ? -22.573 -23.285 -9.498 1.00 95.31 239 LEU A N 1
ATOM 1863 C CA . LEU A 1 239 ? -21.941 -21.981 -9.623 1.00 95.31 239 LEU A CA 1
ATOM 1864 C C . LEU A 1 239 ? -20.477 -22.131 -10.013 1.00 95.31 239 LEU A C 1
ATOM 1866 O O . LEU A 1 239 ? -19.760 -22.923 -9.408 1.00 95.31 239 LEU A O 1
ATOM 1870 N N . GLU A 1 240 ? -20.030 -21.288 -10.936 1.00 92.75 240 GLU A N 1
ATOM 1871 C CA . GLU A 1 240 ? -18.623 -21.143 -11.296 1.00 92.75 240 GLU A CA 1
ATOM 1872 C C . GLU A 1 240 ? -18.099 -19.787 -10.779 1.00 92.75 240 GLU A C 1
ATOM 1874 O O . GLU A 1 240 ? -18.730 -18.746 -11.017 1.00 92.75 240 GLU A O 1
ATOM 1879 N N . PRO A 1 241 ? -16.981 -19.755 -10.030 1.00 92.38 241 PRO A N 1
ATOM 1880 C CA . PRO A 1 241 ? -16.385 -18.507 -9.577 1.00 92.38 241 PRO A CA 1
ATOM 1881 C C . PRO A 1 241 ? -15.738 -17.754 -10.745 1.00 92.38 241 PRO A C 1
ATOM 1883 O O . PRO A 1 241 ? -14.955 -18.312 -11.514 1.00 92.38 241 PRO A O 1
ATOM 1886 N N . SER A 1 242 ? -16.022 -16.454 -10.828 1.00 89.00 242 SER A N 1
ATOM 1887 C CA . SER A 1 242 ? -15.451 -15.541 -11.818 1.00 89.00 242 SER A CA 1
ATOM 1888 C C . SER A 1 242 ? -14.980 -14.237 -11.189 1.00 89.00 242 SER A C 1
ATOM 1890 O O . SER A 1 242 ? -15.377 -13.876 -10.077 1.00 89.00 242 SER A O 1
ATOM 1892 N N . TRP A 1 243 ? -14.204 -13.460 -11.948 1.00 86.56 243 TRP A N 1
ATOM 1893 C CA . TRP A 1 243 ? -13.761 -12.128 -11.526 1.00 86.56 243 TRP A CA 1
ATOM 1894 C C . TRP A 1 243 ? -14.931 -11.169 -11.216 1.00 86.56 243 TRP A C 1
ATOM 1896 O O . TRP A 1 243 ? -14.805 -10.259 -10.394 1.00 86.56 243 TRP A O 1
ATOM 1906 N N . TYR A 1 244 ? -16.101 -11.399 -11.822 1.00 89.38 244 TYR A N 1
ATOM 1907 C CA . TYR A 1 244 ? -17.298 -10.572 -11.652 1.00 89.38 244 TYR A CA 1
ATOM 1908 C C . TYR A 1 244 ? -18.268 -11.075 -10.565 1.00 89.38 244 TYR A C 1
ATOM 1910 O O . TYR A 1 244 ? -19.231 -10.369 -10.240 1.00 89.38 244 TYR A O 1
ATOM 1918 N N . GLY A 1 245 ? -18.022 -12.252 -9.983 1.00 93.88 245 GLY A N 1
ATOM 1919 C CA . GLY A 1 245 ? -18.890 -12.903 -8.998 1.00 93.88 245 GLY A CA 1
ATOM 1920 C C . GLY A 1 245 ? -19.134 -14.380 -9.317 1.00 93.88 245 GLY A C 1
ATOM 1921 O O . GLY A 1 245 ? -18.322 -15.012 -9.984 1.00 93.88 245 GLY A O 1
ATOM 1922 N N . MET A 1 246 ? -20.262 -14.933 -8.864 1.00 95.69 246 MET A N 1
ATOM 1923 C CA . MET A 1 246 ? -20.618 -16.341 -9.109 1.00 95.69 246 MET A CA 1
ATOM 1924 C C . MET A 1 246 ? -21.520 -16.457 -10.341 1.00 95.69 246 MET A C 1
ATOM 1926 O O . MET A 1 246 ? -22.630 -15.919 -10.337 1.00 95.69 246 MET A O 1
ATOM 1930 N N . VAL A 1 247 ? -21.065 -17.144 -11.384 1.00 93.56 247 VAL A N 1
ATOM 1931 C CA . VAL A 1 247 ? -21.839 -17.400 -12.608 1.00 93.56 247 VAL A CA 1
ATOM 1932 C C . VAL A 1 247 ? -22.695 -18.643 -12.409 1.00 93.56 247 VAL A C 1
ATOM 1934 O O . VAL A 1 247 ? -22.212 -19.647 -11.903 1.00 93.56 247 VAL A O 1
ATOM 1937 N N . ILE A 1 248 ? -23.970 -18.581 -12.788 1.00 95.75 248 ILE A N 1
ATOM 1938 C CA . ILE A 1 248 ? -24.886 -19.720 -12.685 1.00 95.75 248 ILE A CA 1
ATOM 1939 C C . ILE A 1 248 ? -24.731 -20.615 -13.909 1.00 95.75 248 ILE A C 1
ATOM 1941 O O . ILE A 1 248 ? -25.061 -20.195 -15.014 1.00 95.75 248 ILE A O 1
ATOM 1945 N N . GLU A 1 249 ? -24.292 -21.854 -13.723 1.00 94.44 249 GLU A N 1
ATOM 1946 C CA . GLU A 1 249 ? -24.232 -22.845 -14.803 1.00 94.44 249 GLU A CA 1
ATOM 1947 C C . GLU A 1 249 ? -25.571 -23.569 -14.960 1.00 94.44 249 GLU A C 1
ATOM 1949 O O . GLU A 1 249 ? -26.140 -23.639 -16.051 1.00 94.44 249 GLU A O 1
ATOM 1954 N N . GLU A 1 250 ? -26.106 -24.060 -13.845 1.00 95.94 250 GLU A N 1
ATOM 1955 C CA . GLU A 1 250 ? -27.328 -24.855 -13.787 1.00 95.94 250 GLU A CA 1
ATOM 1956 C C . GLU A 1 250 ? -28.123 -24.504 -12.522 1.00 95.94 250 GLU A C 1
ATOM 1958 O O . GLU A 1 250 ? -27.565 -24.106 -11.494 1.00 95.94 250 GLU A O 1
ATOM 1963 N N . ILE A 1 251 ? -29.448 -24.616 -12.617 1.00 97.31 251 ILE A N 1
ATOM 1964 C CA . ILE A 1 251 ? -30.375 -24.426 -11.501 1.00 97.31 251 ILE A CA 1
ATOM 1965 C C . ILE A 1 251 ? -31.143 -25.733 -11.336 1.00 97.31 251 ILE A C 1
ATOM 1967 O O . ILE A 1 251 ? -31.851 -26.136 -12.258 1.00 97.31 251 ILE A O 1
ATOM 1971 N N . ASP A 1 252 ? -31.012 -26.362 -10.172 1.00 97.25 252 ASP A N 1
ATOM 1972 C CA . ASP A 1 252 ? -31.725 -27.595 -9.848 1.00 97.25 252 ASP A CA 1
ATOM 1973 C C . ASP A 1 252 ? -33.223 -27.324 -9.628 1.00 97.25 252 ASP A C 1
ATOM 1975 O O . ASP A 1 252 ? -33.624 -26.251 -9.162 1.00 97.25 252 ASP A O 1
ATOM 1979 N N . ASP A 1 253 ? -34.064 -28.326 -9.902 1.00 95.94 253 ASP A N 1
ATOM 1980 C CA . ASP A 1 253 ? -35.521 -28.230 -9.723 1.00 95.94 253 ASP A CA 1
ATOM 1981 C C . ASP A 1 253 ? -35.929 -28.010 -8.250 1.00 95.94 253 ASP A C 1
ATOM 1983 O O . ASP A 1 253 ? -36.942 -27.362 -7.969 1.00 95.94 253 ASP A O 1
ATOM 1987 N N . GLU A 1 254 ? -35.133 -28.509 -7.296 1.00 92.88 254 GLU A N 1
ATOM 1988 C CA . GLU A 1 254 ? -35.359 -28.392 -5.851 1.00 92.88 254 GLU A CA 1
ATOM 1989 C C . GLU A 1 254 ? -34.099 -27.837 -5.152 1.00 92.88 254 GLU A C 1
ATOM 1991 O O . GLU A 1 254 ? -33.022 -28.405 -5.319 1.00 92.88 254 GLU A O 1
ATOM 1996 N N . PRO A 1 255 ? -34.185 -26.731 -4.374 1.00 92.62 255 PRO A N 1
ATOM 1997 C CA . PRO A 1 255 ? -35.386 -25.965 -4.002 1.00 92.62 255 PRO A CA 1
ATOM 1998 C C . PRO A 1 255 ? -35.998 -25.114 -5.133 1.00 92.62 255 PRO A C 1
ATOM 2000 O O . PRO A 1 255 ? -37.035 -24.465 -4.923 1.00 92.62 255 PRO A O 1
ATOM 2003 N N . GLY A 1 256 ? -35.354 -25.088 -6.303 1.00 92.94 256 GLY A N 1
ATOM 2004 C CA . GLY A 1 256 ? -35.725 -24.248 -7.435 1.00 92.94 256 GLY A CA 1
ATOM 2005 C C . GLY A 1 256 ? -35.505 -22.760 -7.161 1.00 92.94 256 GLY A C 1
ATOM 2006 O O . GLY A 1 256 ? -35.481 -22.298 -6.016 1.00 92.94 256 GLY A O 1
ATOM 2007 N N . GLN A 1 257 ? -35.382 -21.961 -8.217 1.00 96.44 257 GLN A N 1
ATOM 2008 C CA . GLN A 1 257 ? -35.211 -20.510 -8.094 1.00 96.44 257 GLN A CA 1
ATOM 2009 C C . GLN A 1 257 ? -36.320 -19.730 -8.801 1.00 96.44 257 GLN A C 1
ATOM 2011 O O . GLN A 1 257 ? -37.182 -20.285 -9.477 1.00 96.44 257 GLN A O 1
ATOM 2016 N N . ASP A 1 258 ? -36.366 -18.423 -8.540 1.00 94.06 258 ASP A N 1
ATOM 2017 C CA . ASP A 1 258 ? -37.260 -17.503 -9.246 1.00 94.06 258 ASP A CA 1
ATOM 2018 C C . ASP A 1 258 ? -36.954 -17.553 -10.750 1.00 94.06 258 ASP A C 1
ATOM 2020 O O . ASP A 1 258 ? -35.789 -17.473 -11.122 1.00 94.06 258 ASP A O 1
ATOM 2024 N N . GLU A 1 259 ? -37.976 -17.626 -11.609 1.00 93.94 259 GLU A N 1
ATOM 2025 C CA . GLU A 1 259 ? -37.831 -17.704 -13.078 1.00 93.94 259 GLU A CA 1
ATOM 2026 C C . GLU A 1 259 ? -37.018 -16.544 -13.684 1.00 93.94 259 GLU A C 1
ATOM 2028 O O . GLU A 1 259 ? -36.584 -16.599 -14.833 1.00 93.94 259 GLU A O 1
ATOM 2033 N N . ARG A 1 260 ? -36.824 -15.454 -12.930 1.00 93.12 260 ARG A N 1
ATOM 2034 C CA . ARG A 1 260 ? -35.973 -14.328 -13.334 1.00 93.12 260 ARG A CA 1
ATOM 2035 C C . ARG A 1 260 ? -34.480 -14.625 -13.224 1.00 93.12 260 ARG A C 1
ATOM 2037 O O . ARG A 1 260 ? -33.713 -13.861 -13.812 1.00 93.12 260 ARG A O 1
ATOM 2044 N N . LEU A 1 261 ? -34.090 -15.633 -12.450 1.00 95.69 261 LEU A N 1
ATOM 2045 C CA . LEU A 1 261 ? -32.723 -16.115 -12.318 1.00 95.69 261 LEU A CA 1
ATOM 2046 C C . LEU A 1 261 ? -32.551 -17.310 -13.254 1.00 95.69 261 LEU A C 1
ATOM 2048 O O . LEU A 1 261 ? -33.320 -18.265 -13.174 1.00 95.69 261 LEU A O 1
ATOM 2052 N N . GLY A 1 262 ? -31.573 -17.248 -14.149 1.00 95.25 262 GLY A N 1
ATOM 2053 C CA . GLY A 1 262 ? -31.324 -18.321 -15.109 1.00 95.25 262 GLY A CA 1
ATOM 2054 C C . GLY A 1 262 ? -29.839 -18.627 -15.294 1.00 95.25 262 GLY A C 1
ATOM 2055 O O . GLY A 1 262 ? -28.994 -17.835 -14.869 1.00 95.25 262 GLY A O 1
ATOM 2056 N N . PRO A 1 263 ? -29.515 -19.750 -15.959 1.00 94.88 263 PRO A N 1
ATOM 2057 C CA . PRO A 1 263 ? -28.159 -20.041 -16.411 1.00 94.88 263 PRO A CA 1
ATOM 2058 C C . PRO A 1 263 ? -27.526 -18.865 -17.171 1.00 94.88 263 PRO A C 1
ATOM 2060 O O . PRO A 1 263 ? -28.163 -18.250 -18.031 1.00 94.88 263 PRO A O 1
ATOM 2063 N N . GLY A 1 264 ? -26.272 -18.559 -16.850 1.00 91.12 264 GLY A N 1
ATOM 2064 C CA . GLY A 1 264 ? -25.482 -17.440 -17.360 1.00 91.12 264 GLY A CA 1
ATOM 2065 C C . GLY A 1 264 ? -25.633 -16.130 -16.579 1.00 91.12 264 GLY A C 1
ATOM 2066 O O . GLY A 1 264 ? -24.855 -15.203 -16.808 1.00 91.12 264 GLY A O 1
ATOM 2067 N N . ASP A 1 265 ? -26.603 -16.013 -15.662 1.00 93.88 265 ASP A N 1
ATOM 2068 C CA . ASP A 1 265 ? -26.667 -14.857 -14.761 1.00 93.88 265 ASP A CA 1
ATOM 2069 C C . ASP A 1 265 ? -25.464 -14.866 -13.798 1.00 93.88 265 ASP A C 1
ATOM 2071 O O . ASP A 1 265 ? -25.059 -15.910 -13.287 1.00 93.88 265 ASP A O 1
ATOM 2075 N N . CYS A 1 266 ? -24.908 -13.686 -13.516 1.00 94.19 266 CYS A N 1
ATOM 2076 C CA . CYS A 1 266 ? -23.771 -13.513 -12.611 1.00 94.19 266 CYS A CA 1
ATOM 2077 C C . CYS A 1 266 ? -24.224 -12.851 -11.305 1.00 94.19 266 CYS A C 1
ATOM 2079 O O . CYS A 1 266 ? -24.673 -11.698 -11.294 1.00 94.19 266 CYS A O 1
ATOM 2081 N N . ILE A 1 267 ? -24.109 -13.568 -10.188 1.00 96.75 267 ILE A N 1
ATOM 2082 C CA . ILE A 1 267 ? -24.387 -13.050 -8.850 1.00 96.75 267 ILE A CA 1
ATOM 2083 C C . ILE A 1 267 ? -23.191 -12.211 -8.395 1.00 96.75 267 ILE A C 1
ATOM 2085 O O . ILE A 1 267 ? -22.157 -12.741 -7.995 1.00 96.75 267 ILE A O 1
ATOM 2089 N N . CYS A 1 268 ? -23.349 -10.887 -8.410 1.00 95.94 268 CYS A N 1
ATOM 2090 C CA . CYS A 1 268 ? -22.282 -9.946 -8.067 1.00 95.94 268 CYS A CA 1
ATOM 2091 C C . CYS A 1 268 ? -22.332 -9.471 -6.607 1.00 95.94 268 CYS A C 1
ATOM 2093 O O . CYS A 1 268 ? -21.330 -8.975 -6.089 1.00 95.94 268 CYS A O 1
ATOM 2095 N N . LYS A 1 269 ? -23.481 -9.608 -5.923 1.00 96.88 269 LYS A N 1
ATOM 2096 C CA . LYS A 1 269 ? -23.609 -9.300 -4.486 1.00 96.88 269 LYS A CA 1
ATOM 2097 C C . LYS A 1 269 ? -24.490 -10.294 -3.745 1.00 96.88 269 LYS A C 1
ATOM 2099 O O . LYS A 1 269 ? -25.557 -10.656 -4.237 1.00 96.88 269 LYS A O 1
ATOM 2104 N N . ILE A 1 270 ? -24.126 -10.603 -2.503 1.00 95.88 270 ILE A N 1
ATOM 2105 C CA . ILE A 1 270 ? -24.944 -11.369 -1.554 1.00 95.88 270 ILE A CA 1
ATOM 2106 C C . ILE A 1 270 ? -25.033 -10.625 -0.219 1.00 95.88 270 ILE A C 1
ATOM 2108 O O . ILE A 1 270 ? -24.043 -10.148 0.321 1.00 95.88 270 ILE A O 1
ATOM 2112 N N . ASN A 1 271 ? -26.251 -10.437 0.288 1.00 91.94 271 ASN A N 1
ATOM 2113 C CA . ASN A 1 271 ? -26.566 -9.686 1.508 1.00 91.94 271 ASN A CA 1
ATOM 2114 C C . ASN A 1 271 ? -25.923 -8.284 1.577 1.00 91.94 271 ASN A C 1
ATOM 2116 O O . ASN A 1 271 ? -25.650 -7.761 2.653 1.00 91.94 271 ASN A O 1
ATOM 2120 N N . GLY A 1 272 ? -25.712 -7.656 0.416 1.00 92.69 272 GLY A N 1
ATOM 2121 C CA . GLY A 1 272 ? -25.085 -6.338 0.291 1.00 92.69 272 GLY A CA 1
ATOM 2122 C C . GLY A 1 272 ? -23.558 -6.358 0.174 1.00 92.69 272 GLY A C 1
ATOM 2123 O O . GLY A 1 272 ? -22.991 -5.321 -0.167 1.00 92.69 272 GLY A O 1
ATOM 2124 N N . GLN A 1 273 ? -22.907 -7.503 0.379 1.00 94.75 273 GLN A N 1
ATOM 2125 C CA . GLN A 1 273 ? -21.475 -7.671 0.157 1.00 94.75 273 GLN A CA 1
ATOM 2126 C C . GLN A 1 273 ? -21.184 -7.952 -1.316 1.00 94.75 273 GLN A C 1
ATOM 2128 O O . GLN A 1 273 ? -21.898 -8.724 -1.953 1.00 94.75 273 GLN A O 1
ATOM 2133 N N . SER A 1 274 ? -20.153 -7.294 -1.849 1.00 95.69 274 SER A N 1
ATOM 2134 C CA . SER A 1 274 ? -19.653 -7.543 -3.202 1.00 95.69 274 SER A CA 1
ATOM 2135 C C . SER A 1 274 ? -18.912 -8.871 -3.268 1.00 95.69 274 SER A C 1
ATOM 2137 O O . SER A 1 274 ? -18.173 -9.184 -2.340 1.00 95.69 274 SER A O 1
ATOM 2139 N N . LEU A 1 275 ? -19.111 -9.610 -4.358 1.00 95.56 275 LEU A N 1
ATOM 2140 C CA . LEU A 1 275 ? -18.349 -10.812 -4.717 1.00 95.56 275 LEU A CA 1
ATOM 2141 C C . LEU A 1 275 ? -17.338 -10.538 -5.843 1.00 95.56 275 LEU A C 1
ATOM 2143 O O . LEU A 1 275 ? -16.566 -11.416 -6.202 1.00 95.56 275 LEU A O 1
ATOM 2147 N N . GLN A 1 276 ? -17.363 -9.329 -6.411 1.00 93.38 276 GLN A N 1
ATOM 2148 C CA . GLN A 1 276 ? -16.445 -8.904 -7.468 1.00 93.38 276 GLN A CA 1
ATOM 2149 C C . GLN A 1 276 ? -15.009 -8.823 -6.948 1.00 93.38 276 GLN A C 1
ATOM 2151 O O . GLN A 1 276 ? -14.794 -8.360 -5.827 1.00 93.38 276 GLN A O 1
ATOM 2156 N N . GLU A 1 277 ? -14.056 -9.225 -7.791 1.00 90.81 277 GLU A N 1
ATOM 2157 C CA . GLU A 1 277 ? -12.608 -9.155 -7.542 1.00 90.81 277 GLU A CA 1
ATOM 2158 C C . GLU A 1 277 ? -12.122 -9.973 -6.328 1.00 90.81 277 GLU A C 1
ATOM 2160 O O . GLU A 1 277 ? -11.023 -9.751 -5.826 1.00 90.81 277 GLU A O 1
ATOM 2165 N N . MET A 1 278 ? -12.927 -10.926 -5.847 1.00 92.38 278 MET A N 1
ATOM 2166 C CA . MET A 1 278 ? -12.551 -11.823 -4.753 1.00 92.38 278 MET A CA 1
ATOM 2167 C C . MET A 1 278 ? -11.987 -13.135 -5.302 1.00 92.38 278 MET A C 1
ATOM 2169 O O . MET A 1 278 ? -12.687 -13.838 -6.025 1.00 92.38 278 MET A O 1
ATOM 2173 N N . GLU A 1 279 ? -10.758 -13.485 -4.911 1.00 86.31 279 GLU A N 1
ATOM 2174 C CA . GLU A 1 279 ? -10.110 -14.749 -5.306 1.00 86.31 279 GLU A CA 1
ATOM 2175 C C . GLU A 1 279 ? -10.864 -15.980 -4.764 1.00 86.31 279 GLU A C 1
ATOM 2177 O O . GLU A 1 279 ? -11.071 -16.941 -5.495 1.00 86.31 279 GLU A O 1
ATOM 2182 N N . ASP A 1 280 ? -11.378 -15.907 -3.529 1.00 90.62 280 ASP A N 1
ATOM 2183 C CA . ASP A 1 280 ? -12.125 -16.991 -2.865 1.00 90.62 280 ASP A CA 1
ATOM 2184 C C . ASP A 1 280 ? -13.635 -16.694 -2.769 1.00 90.62 280 ASP A C 1
ATOM 2186 O O . ASP A 1 280 ? -14.272 -16.871 -1.720 1.00 90.62 280 ASP A O 1
ATOM 2190 N N . CYS A 1 281 ? -14.234 -16.190 -3.852 1.00 92.75 281 CYS A N 1
ATOM 2191 C CA . CYS A 1 281 ? -15.635 -15.758 -3.842 1.00 92.75 281 CYS A CA 1
ATOM 2192 C C . CYS A 1 281 ? -16.623 -16.891 -3.489 1.00 92.75 281 CYS A C 1
ATOM 2194 O O . CYS A 1 281 ? -17.638 -16.622 -2.843 1.00 92.75 281 CYS A O 1
ATOM 2196 N N . GLU A 1 282 ? -16.297 -18.149 -3.803 1.00 94.19 282 GLU A N 1
ATOM 2197 C CA . GLU A 1 282 ? -17.107 -19.328 -3.469 1.00 94.19 282 GLU A CA 1
ATOM 2198 C C . GLU A 1 282 ? -17.242 -19.535 -1.950 1.00 94.19 282 GLU A C 1
ATOM 2200 O O . GLU A 1 282 ? -18.354 -19.651 -1.428 1.00 94.19 282 GLU A O 1
ATOM 2205 N N . SER A 1 283 ? -16.125 -19.510 -1.214 1.00 92.88 283 SER A N 1
ATOM 2206 C CA . SER A 1 283 ? -16.126 -19.690 0.246 1.00 92.88 283 SER A CA 1
ATOM 2207 C C . SER A 1 283 ? -16.934 -18.590 0.936 1.00 92.88 283 SER A C 1
ATOM 2209 O O . SER A 1 283 ? -17.776 -18.855 1.798 1.00 92.88 283 SER A O 1
ATOM 2211 N N . VAL A 1 284 ? -16.732 -17.348 0.488 1.00 92.25 284 VAL A N 1
ATOM 2212 C CA . VAL A 1 284 ? -17.465 -16.173 0.970 1.00 92.25 284 VAL A CA 1
ATOM 2213 C C . VAL A 1 284 ? -18.963 -16.319 0.692 1.00 92.25 284 VAL A C 1
ATOM 2215 O O . VAL A 1 284 ? -19.788 -16.069 1.574 1.00 92.25 284 VAL A O 1
ATOM 2218 N N . PHE A 1 285 ? -19.330 -16.760 -0.512 1.00 94.94 285 PHE A N 1
ATOM 2219 C CA . PHE A 1 285 ? -20.717 -16.989 -0.898 1.00 94.94 285 PHE A CA 1
ATOM 2220 C C . PHE A 1 285 ? -21.391 -18.039 -0.005 1.00 94.94 285 PHE A C 1
ATOM 2222 O O . PHE A 1 285 ? -22.456 -17.771 0.559 1.00 94.94 285 PHE A O 1
ATOM 2229 N N . ILE A 1 286 ? -20.744 -19.191 0.196 1.00 94.19 286 ILE A N 1
ATOM 2230 C CA . ILE A 1 286 ? -21.235 -20.281 1.050 1.00 94.19 286 ILE A CA 1
ATOM 2231 C C . ILE A 1 286 ? -21.456 -19.798 2.488 1.00 94.19 286 ILE A C 1
ATOM 2233 O O . ILE A 1 286 ? -22.499 -20.073 3.090 1.00 94.19 286 ILE A O 1
ATOM 2237 N N . ASP A 1 287 ? -20.509 -19.054 3.052 1.00 93.56 287 ASP A N 1
ATOM 2238 C CA . ASP A 1 287 ? -20.634 -18.562 4.422 1.00 93.56 287 ASP A CA 1
ATOM 2239 C C . ASP A 1 287 ? -21.767 -17.543 4.565 1.00 93.56 287 ASP A C 1
ATOM 2241 O O . ASP A 1 287 ? -22.517 -17.581 5.548 1.00 93.56 287 ASP A O 1
ATOM 2245 N N . PHE A 1 288 ? -21.999 -16.706 3.551 1.00 91.25 288 PHE A N 1
ATOM 2246 C CA . PHE A 1 288 ? -23.165 -15.826 3.543 1.00 91.25 288 PHE A CA 1
ATOM 2247 C C . PHE A 1 288 ? -24.492 -16.568 3.449 1.00 91.25 288 PHE A C 1
ATOM 2249 O O . PHE A 1 288 ? -25.463 -16.118 4.069 1.00 91.25 288 PHE A O 1
ATOM 2256 N N . LEU A 1 289 ? -24.555 -17.694 2.734 1.00 91.94 289 LEU A N 1
ATOM 2257 C CA . LEU A 1 289 ? -25.748 -18.541 2.723 1.00 91.94 289 LEU A CA 1
ATOM 2258 C C . LEU A 1 289 ? -26.019 -19.128 4.112 1.00 91.94 289 LEU A C 1
ATOM 2260 O O . LEU A 1 289 ? -27.144 -19.021 4.607 1.00 91.94 289 LEU A O 1
ATOM 2264 N N . LYS A 1 290 ? -24.988 -19.651 4.790 1.00 90.44 290 LYS A N 1
ATOM 2265 C CA . LYS A 1 290 ? -25.108 -20.181 6.162 1.00 90.44 290 LYS A CA 1
ATOM 2266 C C . LYS A 1 290 ? -25.585 -19.113 7.146 1.00 90.44 290 LYS A C 1
ATOM 2268 O O . LYS A 1 290 ? -26.485 -19.362 7.950 1.00 90.44 290 LYS A O 1
ATOM 2273 N N . VAL A 1 291 ? -25.008 -17.910 7.078 1.00 87.25 291 VAL A N 1
ATOM 2274 C CA . VAL A 1 291 ? -25.390 -16.786 7.947 1.00 87.25 291 VAL A CA 1
ATOM 2275 C C . VAL A 1 291 ? -26.822 -16.337 7.665 1.00 87.25 291 VAL A C 1
ATOM 2277 O O . VAL A 1 291 ? -27.589 -16.131 8.608 1.00 87.25 291 VAL A O 1
ATOM 2280 N N . ALA A 1 292 ? -27.212 -16.208 6.393 1.00 83.50 292 ALA A N 1
ATOM 2281 C CA . ALA A 1 292 ? -28.573 -15.828 6.014 1.00 83.50 292 ALA A CA 1
ATOM 2282 C C . ALA A 1 292 ? -29.605 -16.828 6.544 1.00 83.50 292 ALA A C 1
ATOM 2284 O O . ALA A 1 292 ? -30.627 -16.423 7.109 1.00 83.50 292 ALA A O 1
ATOM 2285 N N . TRP A 1 293 ? -29.294 -18.118 6.417 1.00 85.31 293 TRP A N 1
ATOM 2286 C CA . TRP A 1 293 ? -30.121 -19.203 6.919 1.00 85.31 293 TRP A CA 1
ATOM 2287 C C . TRP A 1 293 ? -30.292 -19.137 8.444 1.00 85.31 293 TRP A C 1
ATOM 2289 O O . TRP A 1 293 ? -31.420 -19.087 8.949 1.00 85.31 293 TRP A O 1
ATOM 2299 N N . ALA A 1 294 ? -29.183 -19.032 9.182 1.00 86.06 294 ALA A N 1
ATOM 2300 C CA . ALA A 1 294 ? -29.19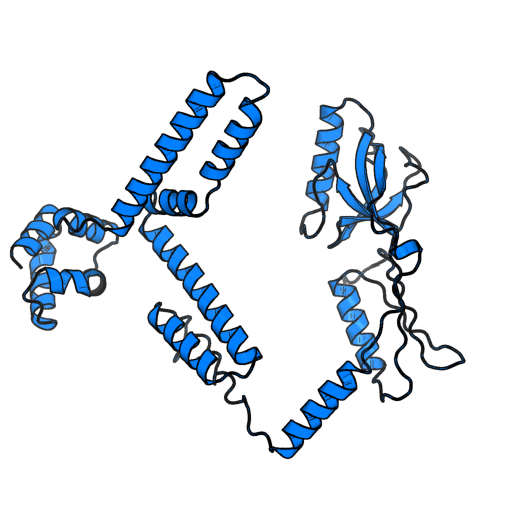7 -18.975 10.642 1.00 86.06 294 ALA A CA 1
ATOM 2301 C C . ALA A 1 294 ? -29.913 -17.725 11.187 1.00 86.06 294 ALA A C 1
ATOM 2303 O O . ALA A 1 294 ? -30.643 -17.804 12.178 1.00 86.06 294 ALA A O 1
ATOM 2304 N N . ALA A 1 295 ? -29.719 -16.568 10.544 1.00 80.69 295 ALA A N 1
ATOM 2305 C CA . ALA A 1 295 ? -30.220 -15.286 11.028 1.00 80.69 295 ALA A CA 1
ATOM 2306 C C . ALA A 1 295 ? -31.723 -15.096 10.798 1.00 80.69 295 ALA A C 1
ATOM 2308 O O . ALA A 1 295 ? -32.419 -14.574 11.670 1.00 80.69 295 ALA A O 1
ATOM 2309 N N . ASN A 1 296 ? -32.241 -15.489 9.631 1.00 69.94 296 ASN A N 1
ATOM 2310 C CA . ASN A 1 296 ? -33.614 -15.143 9.276 1.00 69.94 296 ASN A CA 1
ATOM 2311 C C . ASN A 1 296 ? -34.647 -16.209 9.655 1.00 69.94 296 ASN A C 1
ATOM 2313 O O . ASN A 1 296 ? -35.829 -15.865 9.686 1.00 69.94 296 ASN A O 1
ATOM 2317 N N . ARG A 1 297 ? -34.262 -17.477 9.910 1.00 68.38 297 ARG A N 1
ATOM 2318 C CA . ARG A 1 297 ? -35.202 -18.630 9.937 1.00 68.38 297 ARG A CA 1
ATOM 2319 C C . ARG A 1 297 ? -36.196 -18.611 8.760 1.00 68.38 297 ARG A C 1
ATOM 2321 O O . ARG A 1 297 ? -37.318 -19.100 8.864 1.00 68.38 297 ARG A O 1
ATOM 2328 N N . ARG A 1 298 ? -35.813 -17.957 7.666 1.00 58.56 298 ARG A N 1
ATOM 2329 C CA . ARG A 1 298 ? -36.573 -17.837 6.429 1.00 58.56 298 ARG A CA 1
ATOM 2330 C C . ARG A 1 298 ? -35.695 -18.416 5.343 1.00 58.56 298 ARG A C 1
ATOM 2332 O O . ARG A 1 298 ? -34.486 -18.208 5.355 1.00 58.56 298 ARG A O 1
ATOM 2339 N N . GLU A 1 299 ? -36.341 -19.082 4.408 1.00 73.81 299 GLU A N 1
ATOM 2340 C CA . GLU A 1 299 ? -35.760 -19.859 3.313 1.00 73.81 299 GLU A CA 1
ATOM 2341 C C . GLU A 1 299 ? -35.084 -18.984 2.240 1.00 73.81 299 GLU A C 1
ATOM 2343 O O . GLU A 1 299 ? -35.067 -19.377 1.082 1.00 73.81 299 GLU A O 1
ATOM 2348 N N . TYR A 1 300 ? -34.597 -17.766 2.551 1.00 89.50 300 TYR A N 1
ATOM 2349 C CA . TYR A 1 300 ? -34.032 -16.889 1.521 1.00 89.50 300 TYR A CA 1
ATOM 2350 C C . TYR A 1 300 ? -32.828 -16.017 1.917 1.00 89.50 300 TYR A C 1
ATOM 2352 O O . TYR A 1 300 ? -32.800 -15.396 2.983 1.00 89.50 300 TYR A O 1
ATOM 2360 N N . ALA A 1 301 ? -31.889 -15.870 0.975 1.00 92.31 301 ALA A N 1
ATOM 2361 C CA . ALA A 1 301 ? -30.790 -14.899 0.980 1.00 92.31 301 ALA A CA 1
ATOM 2362 C C . ALA A 1 301 ? -31.068 -13.755 -0.014 1.00 92.31 301 ALA A C 1
ATOM 2364 O O . ALA A 1 301 ? -31.704 -13.960 -1.046 1.00 92.31 301 ALA A O 1
ATOM 2365 N N . SER A 1 302 ? -30.627 -12.525 0.275 1.00 93.81 302 SER A N 1
ATOM 2366 C CA . SER A 1 302 ? -30.792 -11.407 -0.669 1.00 93.81 302 SER A CA 1
ATOM 2367 C C . SER A 1 302 ? -29.596 -11.354 -1.607 1.00 93.81 302 SER A C 1
ATOM 2369 O O . SER A 1 302 ? -28.476 -11.192 -1.137 1.00 93.81 302 SER A O 1
ATOM 2371 N N . ILE A 1 303 ? -29.820 -11.391 -2.916 1.00 96.75 303 ILE A N 1
ATOM 2372 C CA . ILE A 1 303 ? -28.745 -11.311 -3.910 1.00 96.75 303 ILE A CA 1
ATOM 2373 C C . ILE A 1 303 ? -28.967 -10.162 -4.897 1.00 96.75 303 ILE A C 1
ATOM 2375 O O . ILE A 1 303 ? -30.077 -9.631 -5.027 1.00 96.75 303 ILE A O 1
ATOM 2379 N N . GLN A 1 304 ? -27.896 -9.763 -5.578 1.00 96.56 304 GLN A N 1
ATOM 2380 C CA . GLN A 1 304 ? -27.954 -8.958 -6.793 1.00 96.56 304 GLN A CA 1
ATOM 2381 C C . GLN A 1 304 ? -27.299 -9.741 -7.922 1.00 96.56 304 GLN A C 1
ATOM 2383 O O . GLN A 1 304 ? -26.144 -10.141 -7.788 1.00 96.56 304 GLN A O 1
ATOM 2388 N N . ALA A 1 305 ? -28.048 -9.952 -9.001 1.00 95.56 305 ALA A N 1
ATOM 2389 C CA . ALA A 1 305 ? -27.581 -10.681 -10.170 1.00 95.56 305 ALA A CA 1
ATOM 2390 C C . ALA A 1 305 ? -27.655 -9.806 -11.425 1.00 95.56 305 ALA A C 1
ATOM 2392 O O . ALA A 1 305 ? -28.604 -9.036 -11.614 1.00 95.56 305 ALA A O 1
ATOM 2393 N N . MET A 1 306 ? -26.649 -9.929 -12.281 1.00 92.81 306 MET A N 1
ATOM 2394 C CA . MET A 1 306 ? -26.581 -9.294 -13.593 1.00 92.81 306 MET A CA 1
ATOM 2395 C C . MET A 1 306 ? -26.864 -10.335 -14.669 1.00 92.81 306 MET A C 1
ATOM 2397 O O . MET A 1 306 ? -26.520 -11.502 -14.504 1.00 92.81 306 MET A O 1
ATOM 2401 N N . LYS A 1 307 ? -27.494 -9.905 -15.765 1.00 90.25 307 LYS A N 1
ATOM 2402 C CA . LYS A 1 307 ? -27.633 -10.753 -16.951 1.00 90.25 307 LYS A CA 1
ATOM 2403 C C . LYS A 1 307 ? -26.280 -10.919 -17.648 1.00 90.25 307 LYS A C 1
ATOM 2405 O O . LYS A 1 307 ? -25.446 -10.016 -17.538 1.00 90.25 307 LYS A O 1
ATOM 2410 N N . PRO A 1 308 ? -26.081 -12.002 -18.414 1.00 83.19 308 PRO A N 1
ATOM 2411 C CA . PRO A 1 308 ? -24.929 -12.106 -19.299 1.00 83.19 308 PRO A CA 1
ATOM 2412 C C . PRO A 1 308 ? -24.941 -10.953 -20.317 1.00 83.19 308 PRO A C 1
ATOM 2414 O O . PRO A 1 308 ? -25.943 -10.724 -21.006 1.00 83.19 308 PRO A O 1
ATOM 2417 N N . CYS A 1 309 ? -23.842 -10.201 -20.395 1.00 73.69 309 CYS A N 1
ATOM 2418 C CA . CYS A 1 309 ? -23.655 -9.156 -21.404 1.00 73.69 309 CYS A CA 1
ATOM 2419 C C . CYS A 1 309 ? -23.203 -9.769 -22.737 1.00 73.69 309 CYS A C 1
ATOM 2421 O O . CYS A 1 309 ? -22.710 -10.888 -22.774 1.00 73.69 309 CYS A O 1
ATOM 2423 N N . HIS A 1 310 ? -23.418 -9.068 -23.850 1.00 70.56 310 HIS A N 1
ATOM 2424 C CA . HIS A 1 310 ? -23.119 -9.582 -25.186 1.00 70.56 310 HIS A CA 1
ATOM 2425 C C . HIS A 1 310 ? -22.507 -8.470 -26.032 1.00 70.56 310 HIS A C 1
ATOM 2427 O O . HIS A 1 310 ? -23.228 -7.718 -26.684 1.00 70.56 310 HIS A O 1
ATOM 2433 N N . ALA A 1 311 ? -21.176 -8.417 -26.063 1.00 72.31 311 ALA A N 1
ATOM 2434 C CA . ALA A 1 311 ? -20.457 -7.423 -26.842 1.00 72.31 311 ALA A CA 1
ATOM 2435 C C . ALA A 1 311 ? -20.064 -7.962 -28.228 1.00 72.31 311 ALA A C 1
ATOM 2437 O O . ALA A 1 311 ? -19.364 -8.972 -28.346 1.00 72.31 311 ALA A O 1
ATOM 2438 N N . SER A 1 312 ? -20.447 -7.239 -29.283 1.00 75.06 312 SER A N 1
ATOM 2439 C CA . SER A 1 312 ? -19.966 -7.450 -30.653 1.00 75.06 312 SER A CA 1
ATOM 2440 C C . SER A 1 312 ? -19.126 -6.274 -31.148 1.00 75.06 312 SER A C 1
ATOM 2442 O O . SER A 1 312 ? -19.200 -5.155 -30.636 1.00 75.06 312 SER A O 1
ATOM 2444 N N . GLY A 1 313 ? -18.293 -6.531 -32.156 1.00 76.25 313 GLY A N 1
ATOM 2445 C CA . GLY A 1 313 ? -17.490 -5.493 -32.787 1.00 76.25 313 GLY A CA 1
ATOM 2446 C C . GLY A 1 313 ? -17.030 -5.902 -34.179 1.00 76.25 313 GLY A C 1
ATOM 2447 O O . GLY A 1 313 ? -16.774 -7.072 -34.456 1.00 76.25 313 GLY A O 1
ATOM 2448 N N . ALA A 1 314 ? -16.905 -4.932 -35.080 1.00 75.19 314 ALA A N 1
ATOM 2449 C CA . ALA A 1 314 ? -16.453 -5.177 -36.444 1.00 75.19 314 ALA A CA 1
ATOM 2450 C C . ALA A 1 314 ? -14.977 -4.801 -36.619 1.00 75.19 314 ALA A C 1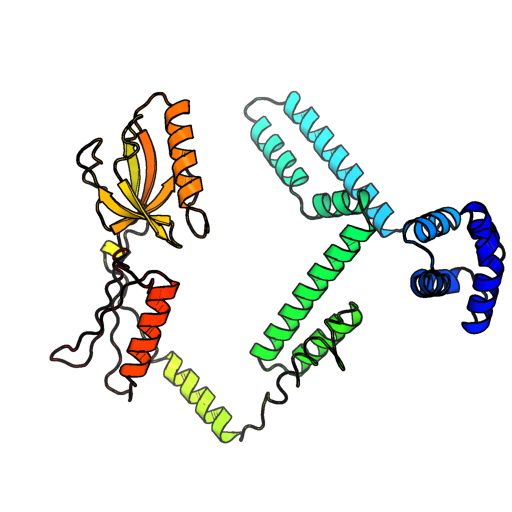
ATOM 2452 O O . ALA A 1 314 ? -14.545 -3.704 -36.261 1.00 75.19 314 ALA A O 1
ATOM 2453 N N . VAL A 1 315 ? -14.205 -5.695 -37.239 1.00 72.94 315 VAL A N 1
ATOM 2454 C CA . VAL A 1 315 ? -12.825 -5.401 -37.637 1.00 72.94 315 VAL A CA 1
ATOM 2455 C C . VAL A 1 315 ? -12.838 -4.788 -39.046 1.00 72.94 315 VAL A C 1
ATOM 2457 O O . VAL A 1 315 ? -13.402 -5.389 -39.963 1.00 72.94 315 VAL A O 1
ATOM 2460 N N . PRO A 1 316 ? -12.245 -3.599 -39.268 1.00 72.38 316 PRO A N 1
ATOM 2461 C CA . PRO A 1 316 ? -12.266 -2.951 -40.578 1.00 72.38 316 PRO A CA 1
ATOM 2462 C C . PRO A 1 316 ? -11.581 -3.793 -41.665 1.00 72.38 316 PRO A C 1
ATOM 2464 O O . PRO A 1 316 ? -10.443 -4.225 -41.495 1.00 72.38 316 PRO A O 1
ATOM 2467 N N . GLN A 1 317 ? -12.215 -3.926 -42.837 1.00 67.44 317 GLN A N 1
ATOM 2468 C CA . GLN A 1 317 ? -11.680 -4.697 -43.977 1.00 67.44 317 GLN A CA 1
ATOM 2469 C C . GLN A 1 317 ? -10.345 -4.174 -44.535 1.00 67.44 317 GLN A C 1
ATOM 2471 O O . GLN A 1 317 ? -9.654 -4.882 -45.258 1.00 67.44 317 GLN A O 1
ATOM 2476 N N . SER A 1 318 ? -9.990 -2.920 -44.252 1.00 68.44 318 SER A N 1
ATOM 2477 C CA . SER A 1 318 ? -8.824 -2.260 -44.848 1.00 68.44 318 SER A CA 1
ATOM 2478 C C . SER A 1 318 ? -7.489 -2.596 -44.174 1.00 68.44 318 SER A C 1
ATOM 2480 O O . SER A 1 318 ? -6.457 -2.093 -44.613 1.00 68.44 318 SER A O 1
ATOM 2482 N N . GLY A 1 319 ? -7.494 -3.363 -43.081 1.00 68.31 319 GLY A N 1
ATOM 2483 C CA . GLY A 1 319 ? -6.281 -3.790 -42.387 1.00 68.31 319 GLY A CA 1
ATOM 2484 C C . GLY A 1 319 ? -5.855 -5.190 -42.819 1.00 68.31 319 GLY A C 1
ATOM 2485 O O . GLY A 1 319 ? -6.686 -6.090 -42.893 1.00 68.31 319 GLY A O 1
ATOM 2486 N N . ALA A 1 320 ? -4.558 -5.393 -43.061 1.00 79.00 320 ALA A N 1
ATOM 2487 C CA . ALA A 1 320 ? -3.982 -6.734 -43.038 1.00 79.00 320 ALA A CA 1
ATOM 2488 C C . ALA A 1 320 ? -4.010 -7.222 -41.581 1.00 79.00 320 ALA A C 1
ATOM 2490 O O . ALA A 1 320 ? -3.108 -6.919 -40.804 1.00 79.00 320 ALA A O 1
ATOM 2491 N N . VAL A 1 321 ? -5.105 -7.871 -41.191 1.00 82.75 321 VAL A N 1
ATOM 2492 C CA . VAL A 1 321 ? -5.269 -8.470 -39.865 1.00 82.75 321 VAL A CA 1
ATOM 2493 C C . VAL A 1 321 ? -4.734 -9.888 -39.939 1.00 82.75 321 VAL A C 1
ATOM 2495 O O . VAL A 1 321 ? -5.177 -10.676 -40.776 1.00 82.75 321 VAL A O 1
ATOM 2498 N N . ASP A 1 322 ? -3.775 -10.201 -39.075 1.00 86.19 322 ASP A N 1
ATOM 2499 C CA . ASP A 1 322 ? -3.373 -11.581 -38.846 1.00 86.19 322 ASP A CA 1
ATOM 2500 C C . ASP A 1 322 ? -4.443 -12.252 -37.981 1.00 86.19 322 ASP A C 1
ATOM 2502 O O . ASP A 1 322 ? -4.494 -12.083 -36.763 1.00 86.19 322 ASP A O 1
ATOM 2506 N N . TRP A 1 323 ? -5.357 -12.959 -38.642 1.00 84.25 323 TRP A N 1
ATOM 2507 C CA . TRP A 1 323 ? -6.486 -13.617 -37.990 1.00 84.25 323 TRP A CA 1
ATOM 2508 C C . TRP A 1 323 ? -6.056 -14.729 -37.039 1.00 84.25 323 TRP A C 1
ATOM 2510 O O . TRP A 1 323 ? -6.729 -14.935 -36.036 1.00 84.25 323 TRP A O 1
ATOM 2520 N N . ASN A 1 324 ? -4.931 -15.392 -37.315 1.00 86.62 324 ASN A N 1
ATOM 2521 C CA . ASN A 1 324 ? -4.420 -16.442 -36.441 1.00 86.62 324 ASN A CA 1
ATOM 2522 C C . ASN A 1 324 ? -3.877 -15.835 -35.145 1.00 86.62 324 ASN A C 1
ATOM 2524 O O . ASN A 1 324 ? -4.141 -16.360 -34.067 1.00 86.62 324 ASN A O 1
ATOM 2528 N N . ALA A 1 325 ? -3.152 -14.714 -35.249 1.00 86.25 325 ALA A N 1
ATOM 2529 C CA . ALA A 1 325 ? -2.678 -13.983 -34.077 1.00 86.25 325 ALA A CA 1
ATOM 2530 C C . ALA A 1 325 ? -3.851 -13.441 -33.248 1.00 86.25 325 ALA A C 1
ATOM 2532 O O . ALA A 1 325 ? -3.893 -13.653 -32.043 1.00 86.25 325 ALA A O 1
ATOM 2533 N N . LEU A 1 326 ? -4.850 -12.830 -33.897 1.00 84.88 326 LEU A N 1
ATOM 2534 C CA . LEU A 1 326 ? -6.040 -12.329 -33.207 1.00 84.88 326 LEU A CA 1
ATOM 2535 C C . LEU A 1 326 ? -6.816 -13.450 -32.501 1.00 84.88 326 LEU A C 1
ATOM 2537 O O . LEU A 1 326 ? -7.264 -13.270 -31.376 1.00 84.88 326 LEU A O 1
ATOM 2541 N N . GLU A 1 327 ? -6.998 -14.600 -33.147 1.00 85.75 327 GLU A N 1
ATOM 2542 C CA . GLU A 1 327 ? -7.675 -15.745 -32.534 1.00 85.75 327 GLU A CA 1
ATOM 2543 C C . GLU A 1 327 ? -6.887 -16.299 -31.340 1.00 85.75 327 GLU A C 1
ATOM 2545 O O . GLU A 1 327 ? -7.486 -16.608 -30.310 1.00 85.75 327 GLU A O 1
ATOM 2550 N N . ALA A 1 328 ? -5.555 -16.367 -31.436 1.00 86.44 328 ALA A N 1
ATOM 2551 C CA . ALA A 1 328 ? -4.697 -16.765 -30.322 1.00 86.44 328 ALA A CA 1
ATOM 2552 C C . ALA A 1 328 ? -4.785 -15.779 -29.145 1.00 86.44 328 ALA A C 1
ATOM 2554 O O . ALA A 1 328 ? -4.958 -16.213 -28.005 1.00 86.44 328 ALA A O 1
ATOM 2555 N N . ASP A 1 329 ? -4.741 -14.474 -29.421 1.00 87.00 329 ASP A N 1
ATOM 2556 C CA . ASP A 1 329 ? -4.856 -13.419 -28.410 1.00 87.00 329 ASP A CA 1
ATOM 2557 C C . ASP A 1 329 ? -6.223 -13.461 -27.716 1.00 87.00 329 ASP A C 1
ATOM 2559 O O . ASP A 1 329 ? -6.302 -13.414 -26.490 1.00 87.00 329 ASP A O 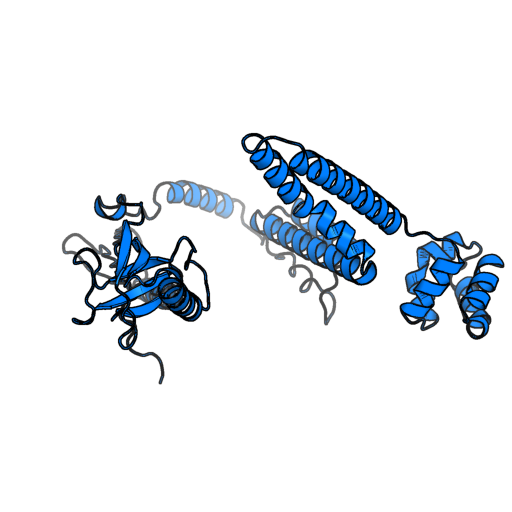1
ATOM 2563 N N . LEU A 1 330 ? -7.309 -13.608 -28.482 1.00 85.19 330 LEU A N 1
ATOM 2564 C CA . LEU A 1 330 ? -8.663 -13.712 -27.931 1.00 85.19 330 LEU A CA 1
ATOM 2565 C C . LEU A 1 330 ? -8.855 -14.994 -27.124 1.00 85.19 330 LEU A C 1
ATOM 2567 O O . LEU A 1 330 ? -9.531 -14.972 -26.103 1.00 85.19 330 LEU A O 1
ATOM 2571 N N . LYS A 1 331 ? -8.234 -16.103 -27.536 1.00 85.81 331 LYS A N 1
ATOM 2572 C CA . LYS A 1 331 ? -8.248 -17.342 -26.756 1.00 85.81 331 LYS A CA 1
ATOM 2573 C C . LYS A 1 331 ? -7.487 -17.189 -25.437 1.00 85.81 331 LYS A C 1
ATOM 2575 O O . LYS A 1 331 ? -7.964 -17.682 -24.420 1.00 85.81 331 LYS A O 1
ATOM 2580 N N . SER A 1 332 ? -6.341 -16.503 -25.446 1.00 83.75 332 SER A N 1
ATOM 2581 C CA . SER A 1 332 ? -5.593 -16.188 -24.221 1.00 83.75 332 SER A CA 1
ATOM 2582 C C . SER A 1 332 ? -6.424 -15.308 -23.292 1.00 83.75 332 SER A C 1
ATOM 2584 O O . SER A 1 332 ? -6.631 -15.662 -22.138 1.00 83.75 332 SER A O 1
ATOM 2586 N N . PHE A 1 333 ? -6.983 -14.217 -23.822 1.00 83.56 333 PHE A N 1
ATOM 2587 C CA . PHE A 1 333 ? -7.841 -13.308 -23.066 1.00 83.56 333 PHE A CA 1
ATOM 2588 C C . PHE A 1 333 ? -9.081 -14.026 -22.511 1.00 83.56 333 PHE A C 1
ATOM 2590 O O . PHE A 1 333 ? -9.486 -13.784 -21.380 1.00 83.56 333 PHE A O 1
ATOM 2597 N N . GLY A 1 334 ? -9.680 -14.935 -23.282 1.00 83.19 334 GLY A N 1
ATOM 2598 C CA . GLY A 1 334 ? -10.799 -15.752 -22.820 1.00 83.19 334 GLY A CA 1
ATOM 2599 C C . GLY A 1 334 ? -10.448 -16.659 -21.652 1.00 83.19 334 GLY A C 1
ATOM 2600 O O . GLY A 1 334 ? -11.248 -16.778 -20.731 1.00 83.19 334 GLY A O 1
ATOM 2601 N N . GLY A 1 335 ? -9.238 -17.223 -21.644 1.00 79.19 335 GLY A N 1
ATOM 2602 C CA . GLY A 1 335 ? -8.722 -17.967 -20.497 1.00 79.19 335 GLY A CA 1
ATOM 2603 C C . GLY A 1 335 ? -8.539 -17.088 -19.259 1.00 79.19 335 GLY A C 1
ATOM 2604 O O . GLY A 1 335 ? -8.950 -17.484 -18.173 1.00 79.19 335 GLY A O 1
ATOM 2605 N N . ASP A 1 336 ? -7.984 -15.887 -19.431 1.00 75.69 336 ASP A N 1
ATOM 2606 C CA . ASP A 1 336 ? -7.674 -14.979 -18.318 1.00 75.69 336 ASP A CA 1
ATOM 2607 C C . ASP A 1 336 ? -8.930 -14.384 -17.663 1.00 75.69 336 ASP A C 1
ATOM 2609 O O . ASP A 1 336 ? -8.975 -14.189 -16.450 1.00 75.69 336 ASP A O 1
ATOM 2613 N N . TYR A 1 337 ? -9.956 -14.090 -18.466 1.00 76.00 337 TYR A N 1
ATOM 2614 C CA . TYR A 1 337 ? -11.160 -13.386 -18.015 1.00 76.00 337 TYR A CA 1
ATOM 2615 C C . TYR A 1 337 ? -12.418 -14.259 -17.992 1.00 76.00 337 TYR A C 1
ATOM 2617 O O . TYR A 1 337 ? -13.495 -13.738 -17.704 1.00 76.00 337 TYR A O 1
ATOM 2625 N N . GLN A 1 338 ? -12.295 -15.558 -18.295 1.00 73.56 338 GLN A N 1
ATOM 2626 C CA . GLN A 1 338 ? -13.416 -16.502 -18.431 1.00 73.56 338 GLN A CA 1
ATOM 2627 C C . GLN A 1 338 ? -14.499 -15.981 -19.390 1.00 73.56 338 GLN A C 1
ATOM 2629 O O . GLN A 1 338 ? -15.700 -16.006 -19.114 1.00 73.56 338 GLN A O 1
ATOM 2634 N N . VAL A 1 339 ? -14.052 -15.450 -20.527 1.00 77.06 339 VAL A N 1
ATOM 2635 C CA . VAL A 1 339 ? -14.924 -14.913 -21.572 1.00 77.06 339 VAL A CA 1
ATOM 2636 C C . VAL A 1 339 ? -14.825 -15.795 -22.805 1.00 77.06 339 VAL A C 1
ATOM 2638 O O . VAL A 1 339 ? -13.735 -16.038 -23.319 1.00 77.06 339 VAL A O 1
ATOM 2641 N N . ASP A 1 340 ? -15.968 -16.221 -23.329 1.00 76.75 340 ASP A N 1
ATOM 2642 C CA . ASP A 1 340 ? -16.004 -16.912 -24.610 1.00 76.75 340 ASP A CA 1
ATOM 2643 C C . ASP A 1 340 ? -15.833 -15.952 -25.794 1.00 76.75 340 ASP A C 1
ATOM 2645 O O . ASP A 1 340 ? -16.291 -14.809 -25.820 1.00 76.75 340 ASP A O 1
ATOM 2649 N N . PHE A 1 341 ? -15.164 -16.442 -26.833 1.00 79.81 341 PHE A N 1
ATOM 2650 C CA . PHE A 1 341 ? -14.852 -15.670 -28.026 1.00 79.81 341 PHE A CA 1
ATOM 2651 C C . PHE A 1 341 ? -15.213 -16.474 -29.276 1.00 79.81 341 PHE A C 1
ATOM 2653 O O . PHE A 1 341 ? -14.799 -17.620 -29.436 1.00 79.81 341 PHE A O 1
ATOM 2660 N N . LYS A 1 342 ? -15.972 -15.872 -30.205 1.00 79.56 342 LYS A N 1
ATOM 2661 C CA . LYS A 1 342 ? -16.284 -16.484 -31.502 1.00 79.56 342 LYS A CA 1
ATOM 2662 C C . LYS A 1 342 ? -15.997 -15.540 -32.666 1.00 79.56 342 LYS A C 1
ATOM 2664 O O . LYS A 1 342 ? -16.704 -14.566 -32.909 1.00 79.56 342 LYS A O 1
ATOM 2669 N N . VAL A 1 343 ? -15.001 -15.901 -33.469 1.00 79.06 343 VAL A N 1
ATOM 2670 C CA . VAL A 1 343 ? -14.754 -15.264 -34.765 1.00 79.06 343 VAL A CA 1
ATOM 2671 C C . VAL A 1 343 ? -15.820 -15.755 -35.748 1.00 79.06 343 VAL A C 1
ATOM 2673 O O . VAL A 1 343 ? -16.009 -16.960 -35.909 1.00 79.06 343 VAL A O 1
ATOM 2676 N N . GLN A 1 344 ? -16.530 -14.850 -36.423 1.00 76.81 344 GLN A N 1
ATOM 2677 C CA . GLN A 1 344 ? -17.434 -15.216 -37.518 1.00 76.81 344 GLN A CA 1
ATOM 2678 C C . GLN A 1 344 ? -17.027 -14.502 -38.810 1.00 76.81 344 GLN A C 1
ATOM 2680 O O . GLN A 1 344 ? -16.499 -13.393 -38.803 1.00 76.81 344 GLN A O 1
ATOM 2685 N N . THR A 1 345 ? -17.262 -15.145 -39.952 1.00 71.50 345 THR A N 1
ATOM 2686 C CA . THR A 1 345 ? -17.096 -14.519 -41.269 1.00 71.50 345 THR A CA 1
ATOM 2687 C C . THR A 1 345 ? -18.482 -14.221 -41.821 1.00 71.50 345 THR A C 1
ATOM 2689 O O . THR A 1 345 ? -19.263 -15.141 -42.061 1.00 71.50 345 THR A O 1
ATOM 2692 N N . THR A 1 346 ? -18.820 -12.947 -42.030 1.00 68.38 346 THR A N 1
ATOM 2693 C CA . THR A 1 346 ? -20.123 -12.574 -42.602 1.00 68.38 346 THR A CA 1
ATOM 2694 C C . THR A 1 346 ? -20.028 -12.408 -44.124 1.00 68.38 346 THR A C 1
ATOM 2696 O O . THR A 1 346 ? -18.968 -12.115 -44.677 1.00 68.38 346 THR A O 1
ATOM 2699 N N . ARG A 1 347 ? -21.141 -12.588 -44.851 1.00 51.00 347 ARG A N 1
ATOM 2700 C CA . ARG A 1 347 ? -21.171 -12.483 -46.330 1.00 51.00 347 ARG A CA 1
ATOM 2701 C C . ARG A 1 347 ? -20.850 -11.081 -46.873 1.00 51.00 347 ARG A C 1
ATOM 2703 O O . ARG A 1 347 ? -20.584 -10.953 -48.062 1.00 51.00 347 ARG A O 1
ATOM 2710 N N . PHE A 1 348 ? -20.858 -10.053 -46.023 1.00 56.81 348 PHE A N 1
ATOM 2711 C CA . PHE A 1 348 ? -20.524 -8.668 -46.377 1.00 56.81 348 PHE A CA 1
ATOM 2712 C C . PHE A 1 348 ? -19.099 -8.265 -45.958 1.00 56.81 348 PHE A C 1
ATOM 2714 O O . PHE A 1 348 ? -18.737 -7.096 -46.071 1.00 56.81 348 PHE A O 1
ATOM 2721 N N . GLY A 1 349 ? -18.289 -9.221 -45.486 1.00 54.16 349 GLY A N 1
ATOM 2722 C CA . GLY A 1 349 ? -16.949 -8.997 -44.950 1.00 54.16 349 GLY A CA 1
ATOM 2723 C C . GLY A 1 349 ? -16.674 -9.795 -43.681 1.00 54.16 349 GLY A C 1
ATOM 2724 O O . GLY A 1 349 ? -17.586 -10.310 -43.035 1.00 54.16 349 GLY A O 1
ATOM 2725 N N . TRP A 1 350 ? -15.410 -9.860 -43.275 1.00 47.22 350 TRP A N 1
ATOM 2726 C CA . TRP A 1 350 ? -15.063 -10.345 -41.941 1.00 47.22 350 TRP A CA 1
ATOM 2727 C C . TRP A 1 350 ? -15.708 -9.421 -40.900 1.00 47.22 350 TRP A C 1
ATOM 2729 O O . TRP A 1 350 ? -15.493 -8.212 -40.931 1.00 47.22 350 TRP A O 1
ATOM 2739 N N . GLY A 1 351 ? -16.557 -9.973 -40.038 1.00 47.00 351 GLY A N 1
ATOM 2740 C CA . GLY A 1 351 ? -17.298 -9.235 -39.021 1.00 47.00 351 GLY A CA 1
ATOM 2741 C C . GLY A 1 351 ? -17.352 -10.104 -37.782 1.00 47.00 351 GLY A C 1
ATOM 2742 O O . GLY A 1 351 ? -17.807 -11.238 -37.857 1.00 47.00 351 GLY A O 1
ATOM 2743 N N . TRP A 1 352 ? -16.827 -9.608 -36.671 1.00 50.22 352 TRP A N 1
ATOM 2744 C CA . TRP A 1 352 ? -16.710 -10.398 -35.459 1.00 50.22 352 TRP A CA 1
ATOM 2745 C C . TRP A 1 352 ? -18.044 -10.389 -34.707 1.00 50.22 352 TRP A C 1
ATOM 2747 O O . TRP A 1 352 ? -18.678 -9.345 -34.572 1.00 50.22 352 TRP A O 1
ATOM 2757 N N . VAL A 1 353 ? -18.482 -11.546 -34.214 1.00 45.59 353 VAL A N 1
ATOM 2758 C CA . VAL A 1 353 ? -19.622 -11.624 -33.292 1.00 45.59 353 VAL A CA 1
ATOM 2759 C C . VAL A 1 353 ? -19.116 -12.324 -32.049 1.00 45.59 353 VAL A C 1
ATOM 2761 O O . VAL A 1 353 ? -19.165 -13.550 -31.957 1.00 45.59 353 VAL A O 1
ATOM 2764 N N . GLY A 1 354 ? -18.594 -11.521 -31.126 1.00 43.91 354 GLY A N 1
ATOM 2765 C CA . GLY A 1 354 ? -18.262 -11.982 -29.792 1.00 43.91 354 GLY A CA 1
ATOM 2766 C C . GLY A 1 354 ? -19.521 -12.351 -29.040 1.00 43.91 354 GLY A C 1
ATOM 2767 O O . GLY A 1 354 ? -20.537 -11.668 -29.135 1.00 43.91 354 GLY A O 1
ATOM 2768 N N . TRP A 1 355 ? -19.454 -13.463 -28.325 1.00 44.09 355 TRP A N 1
ATOM 2769 C CA . TRP A 1 355 ? -20.474 -13.852 -27.370 1.00 44.09 355 TRP A CA 1
ATOM 2770 C C . TRP A 1 355 ? -19.748 -13.896 -26.048 1.00 44.09 355 TRP A C 1
ATOM 2772 O O . TRP A 1 355 ? -18.989 -14.829 -25.840 1.00 44.09 355 TRP A O 1
ATOM 2782 N N . ILE A 1 356 ? -19.966 -12.924 -25.168 1.00 44.44 356 ILE A N 1
ATOM 2783 C CA . ILE A 1 356 ? -19.553 -13.104 -23.778 1.00 44.44 356 ILE A CA 1
ATOM 2784 C C . ILE A 1 356 ? -20.583 -14.057 -23.171 1.00 44.44 356 ILE A C 1
ATOM 2786 O O . ILE A 1 356 ? -21.572 -13.649 -22.570 1.00 44.44 356 ILE A O 1
ATOM 2790 N N . ARG A 1 357 ? -20.405 -15.355 -23.416 1.00 42.72 357 ARG A N 1
ATOM 2791 C CA . ARG A 1 357 ? -21.079 -16.364 -22.616 1.00 42.72 357 ARG A CA 1
ATOM 2792 C C . ARG A 1 357 ? -20.206 -16.542 -21.383 1.00 42.72 357 ARG A C 1
ATOM 2794 O O . ARG A 1 357 ? -19.067 -16.978 -21.490 1.00 42.72 357 ARG A O 1
ATOM 2801 N N . MET A 1 358 ? -20.710 -16.100 -20.237 1.00 47.00 358 MET A N 1
ATOM 2802 C CA . MET A 1 358 ? -20.149 -16.519 -18.959 1.00 47.00 358 MET A CA 1
ATOM 2803 C C . MET A 1 358 ? -20.566 -17.989 -18.783 1.00 47.00 358 MET A C 1
ATOM 2805 O O . MET A 1 358 ? -21.754 -18.249 -18.596 1.00 47.00 358 MET A O 1
ATOM 2809 N N . GLY A 1 359 ? -19.629 -18.925 -18.953 1.00 36.06 359 GLY A N 1
ATOM 2810 C CA . GLY A 1 359 ? -19.809 -20.354 -18.655 1.00 36.06 359 GLY A CA 1
ATOM 2811 C C . GLY A 1 359 ? -19.826 -21.300 -19.866 1.00 36.06 359 GLY A C 1
ATOM 2812 O O . GLY A 1 359 ? -20.844 -21.410 -20.559 1.00 36.06 359 GLY A O 1
ATOM 2813 N N . ASP A 1 360 ? -18.688 -21.978 -20.077 1.00 38.19 360 ASP A N 1
ATOM 2814 C CA . ASP A 1 360 ? -18.523 -23.425 -20.347 1.00 38.19 360 ASP A CA 1
ATOM 2815 C C . ASP A 1 360 ? -17.012 -23.739 -20.583 1.00 38.19 360 ASP A C 1
ATOM 2817 O O . ASP A 1 360 ? -16.596 -24.160 -21.669 1.00 38.19 360 ASP A O 1
ATOM 2821 N N . VAL A 1 361 ? -16.132 -23.555 -19.580 1.00 38.53 361 VAL A N 1
ATOM 2822 C CA . VAL A 1 361 ? -14.726 -24.023 -19.673 1.00 38.53 361 VAL A CA 1
ATOM 2823 C C . VAL A 1 361 ? -14.654 -25.502 -19.288 1.00 38.53 361 VAL A C 1
ATOM 2825 O O . VAL A 1 361 ? -14.187 -25.892 -18.220 1.00 38.53 361 VAL A O 1
ATOM 2828 N N . LYS A 1 362 ? -15.089 -26.390 -20.187 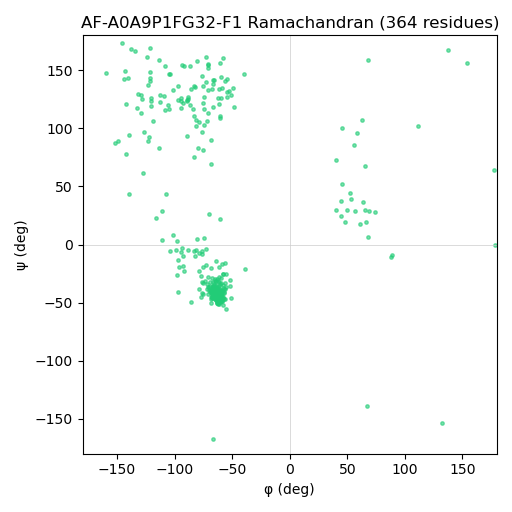1.00 39.91 362 LYS A N 1
ATOM 2829 C CA . LYS A 1 362 ? -14.826 -27.826 -20.014 1.00 39.91 362 LYS A CA 1
ATOM 2830 C C . LYS A 1 362 ? -13.362 -28.148 -20.323 1.00 39.91 362 LYS A C 1
ATOM 2832 O O . LYS A 1 362 ? -12.991 -28.321 -21.478 1.00 39.91 362 LYS A O 1
ATOM 2837 N N . ASN A 1 363 ? -12.591 -28.336 -19.250 1.00 38.12 363 ASN A N 1
ATOM 2838 C CA . ASN A 1 363 ? -11.313 -29.053 -19.160 1.00 38.12 363 ASN A CA 1
ATOM 2839 C C . ASN A 1 363 ? -10.117 -28.509 -19.968 1.00 38.12 363 ASN A C 1
ATOM 2841 O O . ASN A 1 363 ? -9.952 -28.795 -21.153 1.00 38.12 363 ASN A O 1
ATOM 2845 N N . ALA A 1 364 ? -9.164 -27.920 -19.241 1.00 29.94 364 ALA A N 1
ATOM 2846 C CA . ALA A 1 364 ? -7.738 -27.958 -19.570 1.00 29.94 364 ALA A CA 1
ATOM 2847 C C . ALA A 1 364 ? -6.927 -28.439 -18.348 1.00 29.94 364 ALA A C 1
ATOM 2849 O O . ALA A 1 364 ? -6.085 -27.730 -17.812 1.00 29.94 364 ALA A O 1
ATOM 2850 N N . MET A 1 365 ? -7.203 -29.666 -17.895 1.00 31.03 365 MET A N 1
ATOM 2851 C CA . MET A 1 365 ? -6.242 -30.467 -17.132 1.00 31.03 365 MET A CA 1
ATOM 2852 C C . MET A 1 365 ? -6.010 -31.784 -17.876 1.00 31.03 365 MET A C 1
ATOM 2854 O O . MET A 1 365 ? -6.742 -32.759 -17.706 1.00 31.03 365 MET A O 1
ATOM 2858 N N . SER A 1 366 ? -4.984 -31.771 -18.724 1.00 31.89 366 SER A N 1
ATOM 2859 C CA . SER A 1 366 ? -4.199 -32.936 -19.140 1.00 31.89 366 SER A CA 1
ATOM 2860 C C . SER A 1 366 ? -2.774 -32.488 -19.408 1.00 31.89 366 SER A C 1
ATOM 2862 O O . SER A 1 366 ? -2.641 -31.569 -20.252 1.00 31.89 366 SER A O 1
#

Foldseek 3Di:
DVLLQVLCVQLVNNVLVVVLVVVCVVVVPPDVVSCVVCVVVSCVSSVHDPSSSVSSCVSSVVDPVLLVVLVVLLVVLVVVLVVLVVVLVVDDPVPNVVSVVVSVCSVPPPSNVLSVVCNVPVPVSLVVVLVVQLVVLVVQLVVCLVVVPPVSNVVSLVVSVVSVAFDDDDPGDVVCSVPCSPCPNDDDDPVVVVVVVVVVVVVVVVDFDWDDFDPLVVPVFFDKDKQFQDPPCGRQFDWDQFLQATFTQDHDPVVGGDPVDDHQKHWQDWQRDGLHRDPPSVVVVVVSSVVVCVPPVDRIIITTIGHFGWIWTFDDPPDPDPVVVVVVVVVVVCVVGVFDFDFDADPVGGTGGGGRRNDDPDDDDD

Organism: NCBI:txid2562237

pLDDT: mean 83.84, std 17.21, range [29.94, 98.38]

Sequence (366 aa):
MAQLYAAMEAAQLAELVPLAEEWCQEQGAELLEEVLEFMEDFASSLGLTVSQRERLLQQLGVEDQELLDAKQLVQQQEEEIAKLTAESKKTSKKQKGPLLARIKDLEQAPEYLSAKRFVQDPAAERERQRAELLEKLETKVRMCISDRDLPAATSALAEFRAAGGVSGNESGSLANDLAQLRAELSTKDPEEQKRRMEQRKAMKKRGFQFDPPSGAEAETEPRKMKLKVDVELGAGLQLEPSWYGMVIEEIDDEPGQDERLGPGDCICKINGQSLQEMEDCESVFIDFLKVAWAANRREYASIQAMKPCHASGAVPQSGAVDWNALEADLKSFGGDYQVDFKVQTTRFGWGWVGWIRMGDVKNAMS

Solvent-accessible surface area (backbone atoms only — not comparable to full-atom values): 20487 Å² total; per-residue (Å²): 75,74,65,55,51,53,15,28,42,76,47,75,39,54,90,49,44,68,61,51,52,51,51,28,62,74,73,66,44,73,46,58,67,54,45,59,77,41,40,67,62,53,32,58,76,71,65,51,49,72,72,50,50,52,42,28,38,60,56,63,66,60,72,56,61,68,54,51,53,23,47,51,52,39,50,55,50,51,53,49,42,51,51,45,52,56,47,40,73,74,47,57,81,87,59,26,57,64,43,54,52,52,42,49,51,55,73,65,30,67,68,48,51,50,22,49,44,30,66,72,37,50,67,63,39,50,52,47,54,47,50,53,48,44,53,52,30,50,50,50,22,54,50,26,48,73,72,66,37,62,70,58,22,53,54,33,46,52,53,30,45,73,71,68,54,67,50,76,92,64,98,63,26,53,62,49,46,57,43,58,67,41,81,54,83,52,89,71,56,72,62,62,56,49,54,48,53,50,47,50,61,51,37,74,75,63,57,86,56,67,60,76,73,48,80,74,53,63,61,72,70,60,46,77,48,67,44,41,45,43,92,87,63,36,53,23,63,45,68,46,80,39,65,64,11,39,30,27,66,42,72,39,82,60,73,27,71,56,88,89,62,52,67,29,26,29,37,30,26,51,76,84,43,73,26,50,77,38,93,61,36,59,65,54,51,54,52,50,49,54,50,32,42,72,74,62,80,41,57,50,38,48,34,25,34,34,75,60,51,71,57,41,40,60,58,69,87,89,56,95,69,60,61,67,59,50,51,52,52,46,52,51,49,18,67,77,68,57,34,43,75,42,89,42,79,44,98,93,44,65,35,38,49,37,42,39,48,51,75,81,88,80,76,93,85,129

Secondary structure (DSSP, 8-state):
-HHHHHHHHHTT-GGGHHHHHHHHHHHT--SHHHHHHTHHHHHHHTT--HHHHHHHHHHHT---HHHHHHHHHHHHHHHHHHHHHHHHHHS-HHHHHHHHHHHHHHHT-HHHHHHHHHHH-HHHHHHHHHHHHHHHHHHHHHHHHHTT-HHHHHHHHHHHHHTT----SSTT-SHHHHHHHSTTS----HHHHHHHHHHHHHHTTS---BPPPPTTTS--SPEEEEEE-BTTTBT-EEEEEETTEEEEEEE-TTT---TT--TT-EEEEETTEE-TT-TTHHHHHHHHHHHHHHHH-SSEEEEEEEPPP---BPPPTTS---HHHHHHHHHHHHHHHT------EETTEE-B--------------

Radius of gyration: 31.85 Å; Cα contacts (8 Å, |Δi|>4): 425; chains: 1; bounding box: 77×49×78 Å